Protein AF-A0A3M0DUJ1-F1 (afdb_monomer)

Secondary structure (DSSP, 8-state):
-HHHHHHHHHHHHHHHHHHHHHHHHHHHHHTS---PPPPHHHHHHHIIIIIHHHHHHHHHHHHHHHHHHHHHHHHH-----THHHHHHHTT--S-SSHHHHHHHHHHHHHHHH----TTSHHHHHHHHHHHHHHHHHHHHHHHHHHHHHHTTTGGG-------------HHHHHHHHHHHHHHHHHTT-

Solvent-accessible surface area (backbone atoms only — not comparable to full-atom values): 11263 Å² total; per-residue (Å²): 112,68,76,59,56,53,51,53,50,51,52,54,49,51,54,48,51,51,53,50,50,53,52,50,50,53,49,55,55,64,71,48,64,79,81,66,74,79,50,73,66,55,54,52,48,47,36,61,73,48,48,50,53,52,52,49,53,53,50,50,54,51,49,53,52,52,50,51,50,48,51,51,47,60,71,69,46,77,89,62,77,69,71,74,4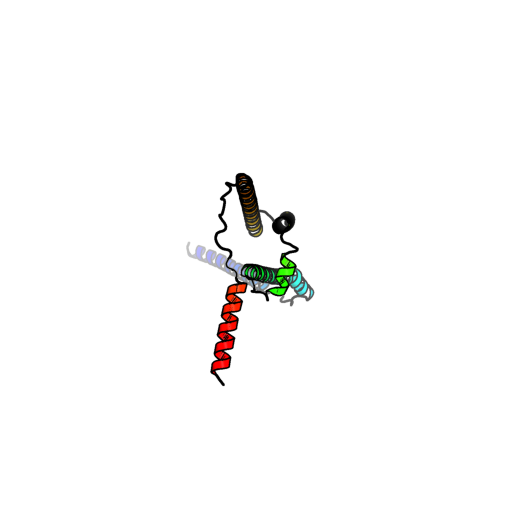9,57,74,57,51,79,76,64,83,80,70,74,65,62,58,50,53,50,54,51,50,54,49,50,52,57,57,67,70,59,85,60,61,73,91,36,76,68,28,48,55,54,50,54,52,50,55,54,49,51,56,48,50,55,51,51,52,50,57,52,53,52,52,62,52,53,64,65,53,62,79,68,67,78,83,77,85,76,81,88,78,74,87,76,60,61,68,61,56,52,50,56,53,50,53,57,52,54,56,59,57,65,72,73,116

Sequence (189 aa):
MSSRDDEELAVLLADLEETLTELQSAIEDDVRPRRRPPTPGEILRFTEEYTLPTVIALLEATVQSLELLRAVLRLAGPRPTEDRLRERLTSRSAPETAALRDALTDLRDALTGADLPKDSAAGSILSDARELTDEIDDRLDEASADRGRAERTDTSGVAIEVEEEDAVDVDAELTSLKESMEEEDESAE

InterPro domains:
  IPR055969 Protein of unknown function DUF7547 [PF24414] (8-180)

pLDDT: mean 73.08, std 15.59, range [42.78, 98.12]

Structure (mmCIF, N/CA/C/O backbone):
data_AF-A0A3M0DUJ1-F1
#
_entry.id   AF-A0A3M0DUJ1-F1
#
loop_
_atom_site.group_PDB
_atom_site.id
_atom_site.type_symbol
_atom_site.label_atom_id
_atom_site.label_alt_id
_atom_site.label_comp_id
_atom_site.label_asym_id
_atom_site.label_entity_id
_atom_site.label_seq_id
_atom_site.pdbx_PDB_ins_code
_atom_site.Cartn_x
_atom_site.Cartn_y
_atom_site.Cartn_z
_atom_site.occupancy
_atom_site.B_iso_or_equiv
_atom_site.auth_seq_id
_atom_site.auth_comp_id
_atom_site.auth_asym_id
_atom_site.auth_atom_id
_atom_site.pdbx_PDB_model_num
ATOM 1 N N . MET A 1 1 ? -34.066 42.542 46.691 1.00 61.06 1 MET A N 1
ATOM 2 C CA . MET A 1 1 ? -33.960 42.096 45.290 1.00 61.06 1 MET A CA 1
ATOM 3 C C . MET A 1 1 ? -32.835 41.072 45.209 1.00 61.06 1 MET A C 1
ATOM 5 O O . MET A 1 1 ? -33.187 39.911 45.152 1.00 61.06 1 MET A O 1
ATOM 9 N N . SER A 1 2 ? -31.573 41.430 45.494 1.00 67.88 2 SER A N 1
ATOM 10 C CA . SER A 1 2 ? -30.409 40.513 45.446 1.00 67.88 2 SER A CA 1
ATOM 11 C C . SER A 1 2 ? -30.556 39.157 46.155 1.00 67.88 2 SER A C 1
ATOM 13 O O . SER A 1 2 ? -30.309 38.142 45.534 1.00 67.88 2 SER A O 1
ATOM 15 N N . SER A 1 3 ? -31.070 39.099 47.392 1.00 71.38 3 SER A N 1
ATOM 16 C CA . SER A 1 3 ? -31.201 37.815 48.115 1.00 71.38 3 SER A CA 1
ATOM 17 C C . SER A 1 3 ? -32.160 36.806 47.464 1.00 71.38 3 SER A C 1
ATOM 19 O O . SER A 1 3 ? -32.097 35.631 47.799 1.00 71.38 3 SER A O 1
ATOM 21 N N . ARG A 1 4 ? -33.078 37.249 46.591 1.00 76.50 4 ARG A N 1
ATOM 22 C CA . ARG A 1 4 ? -33.984 36.348 45.860 1.00 76.50 4 ARG A CA 1
ATOM 23 C C . ARG A 1 4 ? -33.326 35.825 44.584 1.00 76.50 4 ARG A C 1
ATOM 25 O O . ARG A 1 4 ? -33.519 34.664 44.251 1.00 76.50 4 ARG A O 1
ATOM 32 N N . ASP A 1 5 ? -32.539 36.676 43.932 1.00 82.44 5 ASP A N 1
ATOM 33 C CA . ASP A 1 5 ? -31.734 36.314 42.765 1.00 82.44 5 ASP A CA 1
ATOM 34 C C . ASP A 1 5 ? -30.615 35.327 43.162 1.00 82.44 5 ASP A C 1
ATOM 36 O O . ASP A 1 5 ? -30.336 34.380 42.432 1.00 82.44 5 ASP A O 1
ATOM 40 N N . ASP A 1 6 ? -30.033 35.496 44.357 1.00 84.94 6 ASP A N 1
ATOM 41 C CA . ASP A 1 6 ? -29.030 34.583 44.924 1.00 84.94 6 ASP A CA 1
ATOM 42 C C . ASP A 1 6 ? -29.608 33.178 45.207 1.00 84.94 6 ASP A C 1
ATOM 44 O O . ASP A 1 6 ? -28.945 32.171 44.965 1.00 84.94 6 ASP A O 1
ATOM 48 N N . GLU A 1 7 ? -30.858 33.095 45.680 1.00 85.19 7 GLU A N 1
ATOM 49 C CA . GLU A 1 7 ? -31.553 31.824 45.943 1.00 85.19 7 GLU A CA 1
ATOM 50 C C . GLU A 1 7 ? -31.889 31.084 44.636 1.00 85.19 7 GLU A C 1
ATOM 52 O O . GLU A 1 7 ? -31.717 29.872 44.529 1.00 85.19 7 GLU A O 1
ATOM 57 N N . GLU A 1 8 ? -32.333 31.815 43.612 1.00 84.12 8 GLU A N 1
ATOM 58 C CA . GLU A 1 8 ? -32.641 31.255 42.291 1.00 84.12 8 GLU A CA 1
ATOM 59 C C . GLU A 1 8 ? -31.371 30.762 41.581 1.00 84.12 8 GLU A C 1
ATOM 61 O O . GLU A 1 8 ? -31.366 29.685 40.980 1.00 84.12 8 GLU A O 1
ATOM 66 N N . LEU A 1 9 ? -30.258 31.487 41.736 1.00 86.94 9 LEU A N 1
ATOM 67 C CA . LEU A 1 9 ? -28.946 31.053 41.261 1.00 86.94 9 LEU A CA 1
ATOM 68 C C . LEU A 1 9 ? -28.461 29.786 41.982 1.00 86.94 9 LEU A C 1
ATOM 70 O O . LEU A 1 9 ? -27.896 28.905 41.337 1.00 86.94 9 LEU A O 1
ATOM 74 N N . ALA A 1 10 ? -28.700 29.664 43.290 1.00 89.56 10 ALA A N 1
ATOM 75 C CA . ALA A 1 10 ? -28.334 28.469 44.049 1.00 89.56 10 ALA A CA 1
ATOM 76 C C . ALA A 1 10 ? -29.089 27.219 43.564 1.00 89.56 10 ALA A C 1
ATOM 78 O O . ALA A 1 10 ? -28.492 26.149 43.452 1.00 89.56 10 ALA A O 1
ATOM 79 N N . VAL A 1 11 ? -30.371 27.359 43.212 1.00 92.94 11 V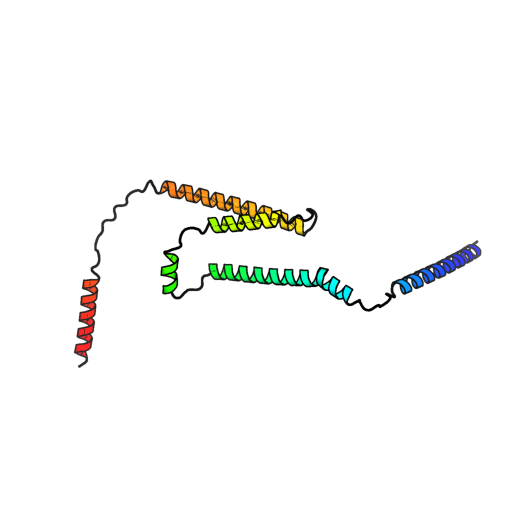AL A N 1
ATOM 80 C CA . VAL A 1 11 ? -31.177 26.265 42.646 1.00 92.94 11 VAL A CA 1
ATOM 81 C C . VAL A 1 11 ? -30.668 25.859 41.263 1.00 92.94 11 VAL A C 1
ATOM 83 O O . VAL A 1 11 ? -30.482 24.673 41.009 1.00 92.94 11 VAL A O 1
ATOM 86 N N . LEU A 1 12 ? -30.387 26.826 40.385 1.00 91.62 12 LEU A N 1
ATOM 87 C CA . LEU A 1 12 ? -29.859 26.545 39.044 1.00 91.62 12 LEU A CA 1
ATOM 88 C C . LEU A 1 12 ? -28.471 25.892 39.083 1.00 91.62 12 LEU A C 1
ATOM 90 O O . LEU A 1 12 ? -28.168 25.042 38.250 1.00 91.62 12 LEU A O 1
ATOM 94 N N . LEU A 1 13 ? -27.626 26.274 40.043 1.00 94.94 13 LEU A N 1
ATOM 95 C CA . LEU A 1 13 ? -26.315 25.655 40.234 1.00 94.94 13 LEU A CA 1
ATOM 96 C C . LEU A 1 13 ? -26.424 24.219 40.752 1.00 94.94 13 LEU A C 1
ATOM 98 O O . LEU A 1 13 ? -25.659 23.374 40.299 1.00 94.94 13 LEU A O 1
ATOM 102 N N . ALA A 1 14 ? -27.375 23.936 41.644 1.00 93.94 14 ALA A N 1
ATOM 103 C CA . ALA A 1 14 ? -27.624 22.577 42.121 1.00 93.94 14 ALA A CA 1
ATOM 104 C C . ALA A 1 14 ? -28.121 21.657 40.991 1.00 93.94 14 ALA A C 1
ATOM 106 O O . ALA A 1 14 ? -27.631 20.541 40.847 1.00 93.94 14 ALA A O 1
ATOM 107 N N . ASP A 1 15 ? -29.026 22.153 40.145 1.00 94.94 15 ASP A N 1
ATOM 108 C CA . ASP A 1 15 ? -29.548 21.424 38.979 1.00 94.94 15 ASP A CA 1
ATOM 109 C C . ASP A 1 15 ? -28.448 21.184 37.921 1.00 94.94 15 ASP A C 1
ATOM 111 O O . ASP A 1 15 ? -28.348 20.122 37.298 1.00 94.94 15 ASP A O 1
ATOM 115 N N . LEU A 1 16 ? -27.540 22.153 37.757 1.00 93.81 16 LEU A N 1
ATOM 116 C CA . LEU A 1 16 ? -26.362 22.006 36.903 1.00 93.81 16 LEU A CA 1
ATOM 117 C C . LEU A 1 16 ? -25.352 20.995 37.471 1.00 93.81 16 LEU A C 1
ATOM 119 O O . LEU A 1 16 ? -24.760 20.228 36.718 1.00 93.81 16 LEU A O 1
ATOM 123 N N . GLU A 1 17 ? -25.137 20.978 38.786 1.00 96.75 17 GLU A N 1
ATOM 124 C CA . GLU A 1 17 ? -24.265 19.998 39.443 1.00 96.75 17 GLU A CA 1
ATOM 125 C C . GLU A 1 17 ? -24.828 18.577 39.310 1.00 96.75 17 GLU A C 1
ATOM 127 O O . GLU A 1 17 ? -24.079 17.644 39.005 1.00 96.75 17 GLU A O 1
ATOM 132 N N . GLU A 1 18 ? -26.145 18.418 39.453 1.00 97.00 18 GLU A N 1
ATOM 133 C CA . GLU A 1 18 ? -26.843 17.148 39.247 1.00 97.00 18 GLU A CA 1
ATOM 134 C C . GLU A 1 18 ? -26.688 16.656 37.803 1.00 97.00 18 GLU A C 1
ATOM 136 O O . GLU A 1 18 ? -26.213 15.541 37.573 1.00 97.00 18 GLU A O 1
ATOM 141 N N . THR A 1 19 ? -26.976 17.512 36.821 1.00 95.12 19 THR A N 1
ATOM 142 C CA . THR A 1 19 ? -26.854 17.157 35.397 1.00 95.12 19 THR A CA 1
ATOM 143 C C . THR A 1 19 ? -25.412 16.889 34.963 1.00 95.12 19 THR A C 1
ATOM 145 O O . THR A 1 19 ? -25.168 15.979 34.168 1.00 95.12 19 THR A O 1
ATOM 148 N N . LEU A 1 20 ? -24.426 17.623 35.490 1.00 95.50 20 LEU A N 1
ATOM 149 C CA . LEU A 1 20 ? -23.011 17.341 35.227 1.00 95.50 20 LEU A CA 1
ATOM 150 C C . LEU A 1 20 ? -22.559 16.029 35.873 1.00 95.50 20 LEU A C 1
ATOM 152 O O . LEU A 1 20 ? -21.780 15.302 35.259 1.00 95.50 20 LEU A O 1
ATOM 156 N N . THR A 1 21 ? -23.063 15.701 37.064 1.00 94.25 21 THR A N 1
ATOM 157 C CA . THR A 1 21 ? -22.785 14.421 37.733 1.00 94.25 21 THR A CA 1
ATOM 158 C C . THR A 1 21 ? -23.387 13.253 36.955 1.00 94.25 21 THR A C 1
ATOM 160 O O . THR A 1 21 ? -22.723 12.235 36.752 1.00 94.25 21 THR A O 1
ATOM 163 N N . GLU A 1 22 ? -24.614 13.405 36.457 1.00 94.75 22 GLU A N 1
ATOM 164 C CA . GLU A 1 22 ? -25.277 12.404 35.619 1.00 94.75 22 GLU A CA 1
ATOM 165 C C . GLU A 1 22 ? -24.529 12.203 34.292 1.00 94.75 22 GLU A C 1
ATOM 167 O O . GLU A 1 22 ? -24.239 11.069 33.903 1.00 94.75 22 GLU A O 1
ATOM 172 N N . LEU A 1 23 ? -24.122 13.296 33.636 1.00 91.50 23 LEU A N 1
ATOM 173 C CA . LEU A 1 23 ? -23.339 13.238 32.403 1.00 91.50 23 LEU A CA 1
ATOM 174 C C . LEU A 1 23 ? -21.950 12.626 32.633 1.00 91.50 23 LEU A C 1
ATOM 176 O O . LEU A 1 23 ? -21.488 11.829 31.818 1.00 91.50 23 LEU A O 1
ATOM 180 N N . GLN A 1 24 ? -21.288 12.958 33.744 1.00 87.75 24 GLN A N 1
ATOM 181 C CA . GLN A 1 24 ? -19.999 12.375 34.109 1.00 87.75 24 GLN A CA 1
ATOM 182 C C . GLN A 1 24 ? -20.123 10.870 34.376 1.00 87.75 24 GLN A C 1
ATOM 184 O O . GLN A 1 24 ? -19.294 10.106 33.882 1.00 87.75 24 GLN A O 1
ATOM 189 N N . SER A 1 25 ? -21.174 10.434 35.078 1.00 88.25 25 SER A N 1
ATOM 190 C CA . SER A 1 25 ? -21.453 9.011 35.307 1.00 88.25 25 SER A CA 1
ATOM 191 C C . SER A 1 25 ? -21.733 8.273 33.998 1.00 88.25 25 SER A C 1
ATOM 193 O O . SER A 1 25 ? -21.207 7.183 33.787 1.00 88.25 25 SER A O 1
ATOM 195 N N . ALA A 1 26 ? -22.516 8.869 33.095 1.00 82.69 26 ALA A N 1
ATOM 196 C CA . ALA A 1 26 ? -22.811 8.283 31.791 1.00 82.69 26 ALA A CA 1
ATOM 197 C C . ALA A 1 26 ? -21.545 8.132 30.934 1.00 82.69 26 ALA A C 1
ATOM 199 O O . ALA A 1 26 ? -21.338 7.087 30.321 1.00 82.69 26 ALA A O 1
ATOM 200 N N . ILE A 1 27 ? -20.665 9.140 30.940 1.00 82.19 27 ILE A N 1
ATOM 201 C CA . ILE A 1 27 ? -19.373 9.083 30.247 1.00 82.19 27 ILE A CA 1
ATOM 202 C C . ILE A 1 27 ? -18.461 8.026 30.881 1.00 82.19 27 ILE A C 1
ATOM 204 O O . ILE A 1 27 ? -17.831 7.269 30.152 1.00 82.19 27 ILE A O 1
ATOM 208 N N . GLU A 1 28 ? -18.380 7.923 32.210 1.00 77.69 28 GLU A N 1
ATOM 209 C CA . GLU A 1 28 ? -17.581 6.877 32.867 1.00 77.69 28 GLU A CA 1
ATOM 210 C C . GLU A 1 28 ? -18.105 5.459 32.593 1.00 77.69 28 GLU A C 1
ATOM 212 O O . GLU A 1 28 ? -17.304 4.523 32.482 1.00 77.69 28 GLU A O 1
ATOM 217 N N . ASP A 1 29 ? -19.419 5.291 32.437 1.00 71.06 29 ASP A N 1
ATOM 218 C CA . ASP A 1 29 ? -20.034 4.022 32.045 1.00 71.06 29 ASP A CA 1
ATOM 219 C C . ASP A 1 29 ? -19.784 3.678 30.565 1.00 71.06 29 ASP A C 1
ATOM 221 O O . ASP A 1 29 ? -19.505 2.515 30.258 1.00 71.06 29 ASP A O 1
ATOM 225 N N . ASP A 1 30 ? -19.783 4.663 29.659 1.00 67.12 30 ASP A N 1
ATOM 226 C CA . ASP A 1 30 ? -19.418 4.486 28.239 1.00 67.12 30 ASP A CA 1
ATOM 227 C C . ASP A 1 30 ? -17.910 4.202 28.064 1.00 67.12 30 ASP A C 1
ATOM 229 O O . ASP A 1 30 ? -17.485 3.349 27.279 1.00 67.12 30 ASP A O 1
ATOM 233 N N . VAL A 1 31 ? -17.074 4.862 28.873 1.00 59.28 31 VAL A N 1
ATOM 234 C CA . VAL A 1 31 ? -15.610 4.681 28.937 1.00 59.28 31 VAL A CA 1
ATOM 235 C C . VAL A 1 31 ? -15.223 3.398 29.675 1.00 59.28 31 VAL A C 1
ATOM 237 O O . VAL A 1 31 ? -14.044 3.034 29.721 1.00 59.28 31 VAL A O 1
ATOM 240 N N . ARG A 1 32 ? -16.192 2.643 30.201 1.00 57.47 32 ARG A N 1
ATOM 241 C CA . ARG A 1 32 ? -15.991 1.262 30.624 1.00 57.47 32 ARG A CA 1
ATOM 242 C C . ARG A 1 32 ? -16.348 0.355 29.443 1.00 57.47 32 ARG A C 1
ATOM 244 O O . ARG A 1 32 ? -17.411 -0.271 29.463 1.00 57.47 32 ARG A O 1
ATOM 251 N N . PRO A 1 33 ? -15.460 0.181 28.430 1.00 57.34 33 PRO A N 1
ATOM 252 C CA . PRO A 1 33 ? -15.665 -0.875 27.466 1.00 57.34 33 PRO A CA 1
ATOM 253 C C . PRO A 1 33 ? -15.787 -2.132 28.304 1.00 57.34 33 PRO A C 1
ATOM 255 O O . PRO A 1 33 ? -14.930 -2.417 29.153 1.00 57.34 33 PRO A O 1
ATOM 258 N N . ARG A 1 34 ? -16.872 -2.880 28.110 1.00 57.78 34 ARG A N 1
ATOM 259 C CA . ARG A 1 34 ? -16.893 -4.272 28.533 1.00 57.78 34 ARG A CA 1
ATOM 260 C C . ARG A 1 34 ? -15.658 -4.862 27.877 1.00 57.78 34 ARG A C 1
ATOM 262 O O . ARG A 1 34 ? -15.665 -5.082 26.670 1.00 57.78 34 ARG A O 1
ATOM 269 N N . ARG A 1 35 ? -14.570 -5.004 28.646 1.00 60.41 35 ARG A N 1
ATOM 270 C CA . ARG A 1 35 ? -13.285 -5.543 28.202 1.00 60.41 35 ARG A CA 1
ATOM 271 C C . ARG A 1 35 ? -13.493 -7.025 27.981 1.00 60.41 35 ARG A C 1
ATOM 273 O O . ARG A 1 35 ? -12.994 -7.866 28.720 1.00 60.41 35 ARG A O 1
ATOM 280 N N . ARG A 1 36 ? -14.326 -7.345 27.001 1.00 71.81 36 ARG A N 1
ATOM 281 C CA . ARG A 1 36 ? -14.394 -8.669 26.458 1.00 71.81 36 ARG A CA 1
ATOM 282 C C . ARG A 1 36 ? -13.116 -8.786 25.638 1.00 71.81 36 ARG A C 1
ATOM 284 O O . ARG A 1 36 ? -12.916 -7.966 24.741 1.00 71.81 36 ARG A O 1
ATOM 291 N N . PRO A 1 37 ? -12.218 -9.716 25.985 1.00 77.06 37 PRO A N 1
ATOM 292 C CA . PRO A 1 37 ? -11.081 -9.982 25.127 1.00 77.06 37 PRO A CA 1
ATOM 293 C C . PRO A 1 37 ? -11.615 -10.302 23.723 1.00 77.06 37 PRO A C 1
ATOM 295 O O . PRO A 1 37 ? -12.674 -10.939 23.623 1.00 77.06 37 PRO A O 1
ATOM 298 N N . PRO A 1 38 ? -10.938 -9.828 22.665 1.00 76.50 38 PRO A N 1
ATOM 299 C CA . PRO A 1 38 ? -11.376 -10.062 21.299 1.00 76.50 38 PRO A CA 1
ATOM 300 C C . PRO A 1 38 ? -11.575 -11.557 21.085 1.00 76.50 38 PRO A C 1
ATOM 302 O O . PRO A 1 38 ? -10.789 -12.391 21.549 1.00 76.50 38 PRO A O 1
ATOM 305 N N . THR A 1 39 ? -12.665 -11.906 20.420 1.00 86.38 39 THR A N 1
ATOM 306 C CA . THR A 1 39 ? -12.917 -13.296 20.071 1.00 86.38 39 THR A CA 1
ATOM 307 C C . THR A 1 39 ? -11.888 -13.746 19.028 1.00 86.38 39 THR A C 1
ATOM 309 O O . THR A 1 39 ? -11.455 -12.943 18.199 1.00 86.38 39 THR A O 1
ATOM 312 N N . PRO A 1 40 ? -11.501 -15.033 19.006 1.00 83.50 40 PRO A N 1
ATOM 313 C CA . PRO A 1 40 ? -10.577 -15.545 17.994 1.00 83.50 40 PRO A CA 1
ATOM 314 C C . PRO A 1 40 ? -11.029 -15.241 16.556 1.00 83.50 40 PRO A C 1
ATOM 316 O O . PRO A 1 40 ? -10.197 -14.976 15.695 1.00 83.50 40 PRO A O 1
ATOM 319 N N . GLY A 1 41 ? -12.346 -15.216 16.312 1.00 84.81 41 GLY A N 1
ATOM 320 C CA . GLY A 1 41 ? -12.921 -14.848 15.017 1.00 84.81 41 GLY A CA 1
ATOM 321 C C . GLY A 1 41 ? -12.738 -13.372 14.650 1.00 84.81 41 GLY A C 1
ATOM 322 O O . GLY A 1 41 ? -12.540 -13.065 13.481 1.00 84.81 41 GLY A O 1
ATOM 323 N N . GLU A 1 42 ? -12.749 -12.458 15.624 1.00 83.50 42 GLU A N 1
ATOM 324 C CA . GLU A 1 42 ? -12.471 -11.032 15.390 1.00 83.50 42 GLU A CA 1
ATOM 325 C C . GLU A 1 42 ? -10.996 -10.783 15.072 1.00 83.50 42 GLU A C 1
ATOM 327 O O . GLU A 1 42 ? -10.699 -9.945 14.226 1.00 83.50 42 GLU A O 1
ATOM 332 N N . ILE A 1 43 ? -10.081 -11.540 15.689 1.00 84.44 43 ILE A N 1
ATOM 333 C CA . ILE A 1 43 ? -8.648 -11.482 15.364 1.00 84.44 43 ILE A CA 1
ATOM 334 C C . ILE A 1 43 ? -8.415 -11.991 13.940 1.00 84.44 43 ILE A C 1
ATOM 336 O O . ILE A 1 43 ? -7.756 -11.313 13.160 1.00 84.44 43 ILE A O 1
ATOM 340 N N . LEU A 1 44 ? -8.998 -13.142 13.584 1.00 86.38 44 LEU A N 1
ATOM 341 C CA . LEU A 1 44 ? -8.916 -13.700 12.231 1.00 86.38 44 LEU A CA 1
ATOM 342 C C . LEU A 1 44 ? -9.471 -12.729 11.185 1.00 86.38 44 LEU A C 1
ATOM 344 O O . LEU A 1 44 ? -8.777 -12.427 10.216 1.00 86.38 44 LEU A O 1
ATOM 348 N N . ARG A 1 45 ? -10.659 -12.164 11.428 1.00 84.81 45 ARG A N 1
ATOM 349 C CA . ARG A 1 45 ? -11.267 -11.171 10.535 1.00 84.81 45 ARG A CA 1
ATOM 350 C C . ARG A 1 45 ? -10.411 -9.914 10.407 1.00 84.81 45 ARG A C 1
ATOM 352 O O . ARG A 1 45 ? -10.199 -9.451 9.301 1.00 84.81 45 ARG A O 1
ATOM 359 N N . PHE A 1 46 ? -9.860 -9.389 11.502 1.00 85.62 46 PHE A N 1
ATOM 360 C CA . PHE A 1 46 ? -8.963 -8.230 11.449 1.00 85.62 46 PHE A CA 1
ATOM 361 C C . PHE A 1 46 ? -7.673 -8.529 10.671 1.00 85.62 46 PHE A C 1
ATOM 363 O O . PHE A 1 46 ? -7.187 -7.695 9.902 1.00 85.62 46 PHE A O 1
ATOM 370 N N . THR A 1 47 ? -7.109 -9.729 10.848 1.00 88.81 47 THR A N 1
ATOM 371 C CA . THR A 1 47 ? -5.938 -10.136 10.071 1.00 88.81 47 THR A CA 1
ATOM 372 C C . THR A 1 47 ? -6.266 -10.303 8.597 1.00 88.81 47 THR A C 1
ATOM 374 O O . THR A 1 47 ? -5.456 -9.906 7.779 1.00 88.81 47 THR A O 1
ATOM 377 N N . GLU A 1 48 ? -7.441 -10.816 8.246 1.00 89.75 48 GLU A N 1
ATOM 378 C CA . GLU A 1 48 ? -7.892 -10.968 6.860 1.00 89.75 48 GLU A CA 1
ATOM 379 C C . GLU A 1 48 ? -8.223 -9.626 6.196 1.00 89.75 48 GLU A C 1
ATOM 381 O O . GLU A 1 48 ? -7.828 -9.389 5.062 1.00 89.75 48 GLU A O 1
ATOM 386 N N . GLU A 1 49 ? -8.904 -8.734 6.910 1.00 92.06 49 GLU A N 1
ATOM 387 C CA . GLU A 1 49 ? -9.407 -7.472 6.366 1.00 92.06 49 GLU A CA 1
ATOM 388 C C . GLU A 1 49 ? -8.311 -6.404 6.270 1.00 92.06 49 GLU A C 1
ATOM 390 O O . GLU A 1 49 ? -8.318 -5.594 5.347 1.00 92.06 49 GLU A O 1
ATOM 395 N N . TYR A 1 50 ? -7.337 -6.418 7.188 1.00 89.25 50 TYR A N 1
ATOM 396 C CA . TYR A 1 50 ? -6.359 -5.332 7.288 1.00 89.25 50 TYR A CA 1
ATOM 397 C C . TYR A 1 50 ? -4.909 -5.803 7.290 1.00 89.25 50 TYR A C 1
ATOM 399 O O . TYR A 1 50 ? -4.085 -5.249 6.566 1.00 89.25 50 TYR A O 1
ATOM 407 N N . THR A 1 51 ? -4.557 -6.819 8.084 1.00 94.88 51 THR A N 1
ATOM 408 C CA . THR A 1 51 ? -3.131 -7.150 8.288 1.00 94.88 51 THR A CA 1
ATOM 409 C C . THR A 1 51 ? -2.531 -7.897 7.102 1.00 94.88 51 THR A C 1
ATOM 411 O O . THR A 1 51 ? -1.483 -7.503 6.602 1.00 94.88 51 THR A O 1
ATOM 414 N N . LEU A 1 52 ? -3.188 -8.956 6.632 1.00 92.94 52 LEU A N 1
ATOM 415 C CA . LEU A 1 52 ? -2.762 -9.751 5.486 1.00 92.94 52 LEU A CA 1
ATOM 416 C C . LEU A 1 52 ? -2.699 -8.887 4.218 1.00 92.94 52 LEU A C 1
ATOM 418 O O . LEU A 1 52 ? -1.633 -8.888 3.608 1.00 92.94 52 LEU A O 1
ATOM 422 N N . PRO A 1 53 ? -3.720 -8.076 3.860 1.00 92.88 53 PRO A N 1
ATOM 423 C CA . PRO A 1 53 ? -3.627 -7.179 2.708 1.00 92.88 53 PRO A CA 1
ATOM 424 C C . PRO A 1 53 ? -2.472 -6.183 2.826 1.00 92.88 53 PRO A C 1
ATOM 426 O O . PRO A 1 53 ? -1.726 -5.993 1.871 1.00 92.88 53 PRO A O 1
ATOM 429 N N . THR A 1 54 ? -2.263 -5.599 4.010 1.00 95.19 54 THR A N 1
ATOM 430 C CA . THR A 1 54 ? -1.163 -4.646 4.230 1.00 95.19 54 THR A CA 1
ATOM 431 C C . THR A 1 54 ? 0.203 -5.315 4.085 1.00 95.19 54 THR A C 1
ATOM 433 O O . THR A 1 54 ? 1.101 -4.764 3.453 1.00 95.19 54 THR A O 1
ATOM 436 N N . VAL A 1 55 ? 0.376 -6.511 4.651 1.00 97.19 55 VAL A N 1
ATOM 437 C CA . VAL A 1 55 ? 1.635 -7.260 4.550 1.00 97.19 55 VAL A CA 1
ATOM 438 C C . VAL A 1 55 ? 1.884 -7.713 3.113 1.00 97.19 55 VAL A C 1
ATOM 440 O O . VAL A 1 55 ? 3.017 -7.622 2.651 1.00 97.19 55 VAL A O 1
ATOM 443 N N . ILE A 1 56 ? 0.849 -8.146 2.387 1.00 97.38 56 ILE A N 1
ATOM 444 C CA . ILE A 1 56 ? 0.953 -8.481 0.961 1.00 97.38 56 ILE A CA 1
ATOM 445 C C . ILE A 1 56 ? 1.386 -7.249 0.164 1.00 97.38 56 ILE A C 1
ATOM 447 O O . ILE A 1 56 ? 2.372 -7.334 -0.560 1.00 97.38 56 ILE A O 1
ATOM 451 N N . ALA A 1 57 ? 0.736 -6.098 0.360 1.00 96.75 57 ALA A N 1
ATOM 452 C CA . ALA A 1 57 ? 1.086 -4.858 -0.331 1.00 96.75 57 ALA A CA 1
ATOM 453 C C . ALA A 1 57 ? 2.530 -4.419 -0.041 1.00 96.75 57 ALA A C 1
ATOM 455 O O . ALA A 1 57 ? 3.258 -4.013 -0.946 1.00 96.75 57 ALA A O 1
ATOM 456 N N . LEU A 1 58 ? 2.979 -4.546 1.212 1.00 97.81 58 LEU A N 1
ATOM 457 C CA . LEU A 1 58 ? 4.365 -4.272 1.582 1.00 97.81 58 LEU A CA 1
ATOM 458 C C . LEU A 1 58 ? 5.333 -5.216 0.856 1.00 97.81 58 LEU A C 1
ATOM 460 O O . LEU A 1 58 ? 6.333 -4.760 0.308 1.00 97.81 58 LEU A O 1
ATOM 464 N N . LEU A 1 59 ? 5.048 -6.520 0.839 1.00 98.12 59 LEU A N 1
ATOM 465 C CA . LEU A 1 59 ? 5.884 -7.506 0.155 1.00 98.12 59 LEU A CA 1
ATOM 466 C C . LEU A 1 59 ? 5.926 -7.258 -1.354 1.00 98.12 59 LEU A C 1
ATOM 468 O O . LEU A 1 59 ? 7.005 -7.295 -1.940 1.00 98.12 59 LEU A O 1
ATOM 472 N N . GLU A 1 60 ? 4.793 -6.950 -1.971 1.0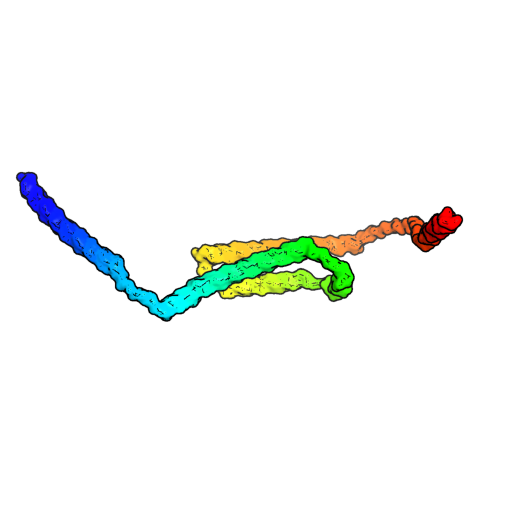0 97.00 60 GLU A N 1
ATOM 473 C CA . GLU A 1 60 ? 4.698 -6.636 -3.395 1.00 97.00 60 GLU A CA 1
ATOM 474 C C . GLU A 1 60 ? 5.509 -5.384 -3.741 1.00 97.00 60 GLU A C 1
ATOM 476 O O . GLU A 1 60 ? 6.322 -5.418 -4.664 1.00 97.00 60 GLU A O 1
ATOM 481 N N . ALA A 1 61 ? 5.423 -4.334 -2.920 1.00 96.19 61 ALA A N 1
ATOM 482 C CA . ALA A 1 61 ? 6.278 -3.158 -3.050 1.00 96.19 61 ALA A CA 1
ATOM 483 C C . ALA A 1 61 ? 7.772 -3.508 -2.911 1.00 96.19 61 ALA A C 1
ATOM 485 O O . ALA A 1 61 ? 8.607 -2.991 -3.662 1.00 96.19 61 ALA A O 1
ATOM 486 N N . THR A 1 62 ? 8.139 -4.411 -1.989 1.00 96.00 62 THR A N 1
ATOM 487 C CA . THR A 1 62 ? 9.538 -4.866 -1.888 1.00 96.00 62 THR A CA 1
ATOM 488 C C . THR A 1 62 ? 9.983 -5.665 -3.105 1.00 96.00 62 THR A C 1
ATOM 490 O O . THR A 1 62 ? 11.096 -5.455 -3.582 1.00 96.00 62 THR A O 1
ATOM 493 N N . VAL A 1 63 ? 9.130 -6.535 -3.648 1.00 98.06 63 VAL A N 1
ATOM 494 C CA . VAL A 1 63 ? 9.442 -7.312 -4.851 1.00 98.06 63 VAL A CA 1
ATOM 495 C C . VAL A 1 63 ? 9.617 -6.375 -6.042 1.00 98.06 63 VAL A C 1
ATOM 497 O O . VAL A 1 63 ? 10.652 -6.441 -6.698 1.00 98.06 63 VAL A O 1
ATOM 500 N N . GLN A 1 64 ? 8.699 -5.429 -6.249 1.00 94.94 64 GLN A N 1
ATOM 501 C CA . GLN A 1 64 ? 8.804 -4.418 -7.305 1.00 94.94 64 GLN A CA 1
ATOM 502 C C . GLN A 1 64 ? 10.085 -3.580 -7.171 1.00 94.94 64 GLN A C 1
ATOM 504 O O . GLN A 1 64 ? 10.774 -3.327 -8.156 1.00 94.94 64 GLN A O 1
ATOM 509 N N . SER A 1 65 ? 10.469 -3.207 -5.946 1.00 95.12 65 SER A N 1
ATOM 510 C CA . SER A 1 65 ? 11.729 -2.493 -5.688 1.00 95.12 65 SER A CA 1
ATOM 511 C C . SER A 1 65 ? 12.959 -3.328 -6.069 1.00 95.12 65 SER A C 1
ATOM 513 O O . SER A 1 65 ? 13.922 -2.806 -6.634 1.00 95.12 65 SER A O 1
ATOM 515 N N . LEU A 1 66 ? 12.940 -4.634 -5.785 1.00 97.44 66 LEU A N 1
ATOM 516 C CA . LEU A 1 66 ? 14.011 -5.557 -6.171 1.00 97.44 66 LEU A CA 1
ATOM 517 C C . LEU A 1 66 ? 14.046 -5.802 -7.683 1.00 97.44 66 LEU A C 1
ATOM 519 O O . LEU A 1 66 ? 15.126 -5.938 -8.260 1.00 97.44 66 LEU A O 1
ATOM 523 N N . GLU A 1 67 ? 12.893 -5.836 -8.342 1.00 94.50 67 GLU A N 1
ATOM 524 C CA . GLU A 1 67 ? 12.796 -5.937 -9.798 1.00 94.50 67 GLU A CA 1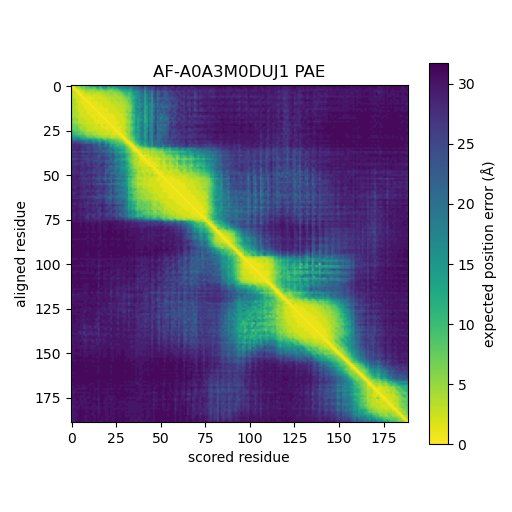
ATOM 525 C C . GLU A 1 67 ? 13.310 -4.674 -10.487 1.00 94.50 67 GLU A C 1
ATOM 527 O O . GLU A 1 67 ? 14.068 -4.776 -11.453 1.00 94.50 67 GLU A O 1
ATOM 532 N N . LEU A 1 68 ? 13.003 -3.495 -9.943 1.00 95.62 68 LEU A N 1
ATOM 533 C CA . LEU A 1 68 ? 13.575 -2.226 -10.383 1.00 95.62 68 LEU A CA 1
ATOM 534 C C . LEU A 1 68 ? 15.099 -2.235 -10.224 1.00 95.62 68 LEU A C 1
ATOM 536 O O . LEU A 1 68 ? 15.827 -1.911 -11.163 1.00 95.62 68 LEU A O 1
ATOM 540 N N . LEU A 1 69 ? 15.601 -2.677 -9.068 1.00 90.44 69 LEU A N 1
ATOM 541 C CA . LEU A 1 69 ? 17.037 -2.835 -8.844 1.00 90.44 69 LEU A CA 1
ATOM 542 C C . LEU A 1 69 ? 17.654 -3.807 -9.859 1.00 90.44 69 LEU A C 1
ATOM 544 O O . LEU A 1 69 ? 18.714 -3.527 -10.414 1.00 90.44 69 LEU A O 1
ATOM 548 N N . ARG A 1 70 ? 16.986 -4.924 -10.164 1.00 89.12 70 ARG A N 1
ATOM 549 C CA . ARG A 1 70 ? 17.421 -5.867 -11.203 1.00 89.12 70 ARG A CA 1
ATOM 550 C C . ARG A 1 70 ? 17.418 -5.225 -12.590 1.00 89.12 70 ARG A C 1
ATOM 552 O O . ARG A 1 70 ? 18.323 -5.510 -13.370 1.00 89.12 70 ARG A O 1
ATOM 559 N N . ALA A 1 71 ? 16.443 -4.379 -12.909 1.00 87.00 71 ALA A N 1
ATOM 560 C CA . ALA A 1 71 ? 16.392 -3.648 -14.171 1.00 87.00 71 ALA A CA 1
ATOM 561 C C . ALA A 1 71 ? 17.560 -2.658 -14.287 1.00 87.00 71 ALA A C 1
ATOM 563 O O . ALA A 1 71 ? 18.233 -2.641 -15.316 1.00 87.00 71 ALA A O 1
ATOM 564 N N . VAL A 1 72 ? 17.873 -1.928 -13.212 1.00 88.69 72 VAL A N 1
ATOM 565 C CA . VAL A 1 72 ? 19.042 -1.036 -13.132 1.00 88.69 72 VAL A CA 1
ATOM 566 C C . VAL A 1 72 ? 20.345 -1.824 -13.250 1.00 88.69 72 VAL A C 1
ATOM 568 O O . VAL A 1 72 ? 21.219 -1.436 -14.015 1.00 88.69 72 VAL A O 1
ATOM 571 N N . LEU A 1 73 ? 20.479 -2.962 -12.564 1.00 84.56 73 LEU A N 1
ATOM 572 C CA . LEU A 1 73 ? 21.658 -3.828 -12.678 1.00 84.56 73 LEU A CA 1
ATOM 573 C C . LEU A 1 73 ? 21.779 -4.478 -14.065 1.00 84.56 73 LEU A C 1
ATOM 575 O O . LEU A 1 73 ? 22.889 -4.684 -14.546 1.00 84.56 73 LEU A O 1
ATOM 579 N N . ARG A 1 74 ? 20.661 -4.785 -14.735 1.00 76.75 74 ARG A N 1
ATOM 580 C CA . ARG A 1 74 ? 20.650 -5.264 -16.126 1.00 76.75 74 ARG A CA 1
ATOM 581 C C . ARG A 1 74 ? 21.064 -4.163 -17.100 1.00 76.75 74 ARG A C 1
ATOM 583 O O . ARG A 1 74 ? 21.782 -4.461 -18.045 1.00 76.75 74 ARG A O 1
ATOM 590 N N . LEU A 1 75 ? 20.648 -2.922 -16.848 1.00 78.75 75 LEU A N 1
ATOM 591 C CA . LEU A 1 75 ? 21.050 -1.743 -17.616 1.00 78.75 75 LEU A CA 1
ATOM 592 C C . LEU A 1 75 ? 22.529 -1.392 -17.392 1.00 78.75 75 LEU A C 1
ATOM 594 O O . LEU A 1 75 ? 23.233 -1.067 -18.340 1.00 78.75 75 LEU A O 1
ATOM 598 N N . ALA A 1 76 ? 23.010 -1.505 -16.152 1.00 76.75 76 ALA A N 1
ATOM 599 C CA . ALA A 1 76 ? 24.414 -1.312 -15.794 1.00 76.75 76 ALA A CA 1
ATOM 600 C C . ALA A 1 76 ? 25.311 -2.479 -16.249 1.00 76.75 76 ALA A C 1
ATOM 602 O O . ALA A 1 76 ? 26.524 -2.310 -16.323 1.00 76.75 76 ALA A O 1
ATOM 603 N N . GLY A 1 77 ? 24.707 -3.628 -16.580 1.00 57.03 77 GLY A N 1
ATOM 604 C CA . GLY A 1 77 ? 25.328 -4.795 -17.195 1.00 57.03 77 GLY A CA 1
ATOM 605 C C . GLY A 1 77 ? 26.343 -5.523 -16.299 1.00 57.03 77 GLY A C 1
ATOM 606 O O . GLY A 1 77 ? 27.420 -4.996 -16.025 1.00 57.03 77 GLY A O 1
ATOM 607 N N . PRO A 1 78 ? 26.113 -6.788 -15.898 1.00 48.28 78 PRO A N 1
ATOM 608 C CA . PRO A 1 78 ? 27.213 -7.642 -15.469 1.00 48.28 78 PRO A CA 1
ATOM 609 C C . PRO A 1 78 ? 28.091 -7.942 -16.687 1.00 48.28 78 PRO A C 1
ATOM 611 O O . PRO A 1 78 ? 27.582 -8.477 -17.670 1.00 48.28 78 PRO A O 1
ATOM 614 N N . ARG A 1 79 ? 29.398 -7.638 -16.620 1.00 52.59 79 ARG A N 1
ATOM 615 C CA . ARG A 1 79 ? 30.386 -8.205 -17.551 1.00 52.59 79 ARG A CA 1
ATOM 616 C C . ARG A 1 79 ? 30.259 -9.723 -17.484 1.00 52.59 79 ARG A C 1
ATOM 618 O O . ARG A 1 79 ? 30.597 -10.307 -16.452 1.00 52.59 79 ARG A O 1
ATOM 625 N N . PRO A 1 80 ? 29.744 -10.372 -18.523 1.00 46.94 80 PRO A N 1
ATOM 626 C CA . PRO A 1 80 ? 29.627 -11.807 -18.521 1.00 46.94 80 PRO A CA 1
ATOM 627 C C . PRO A 1 80 ? 30.901 -12.399 -19.118 1.00 46.94 80 PRO A C 1
ATOM 629 O O . PRO A 1 80 ? 31.533 -11.787 -19.975 1.00 46.94 80 PRO A O 1
ATOM 632 N N . THR A 1 81 ? 31.284 -13.594 -18.681 1.00 56.31 81 THR A N 1
ATOM 633 C CA . THR A 1 81 ? 32.308 -14.376 -19.377 1.00 56.31 81 THR A CA 1
ATOM 634 C C . THR A 1 81 ? 31.907 -14.500 -20.851 1.00 56.31 81 THR A C 1
ATOM 636 O O . THR A 1 81 ? 30.838 -15.029 -21.171 1.00 56.31 81 THR A O 1
ATOM 639 N N . GLU A 1 82 ? 32.728 -13.902 -21.718 1.00 54.12 82 GLU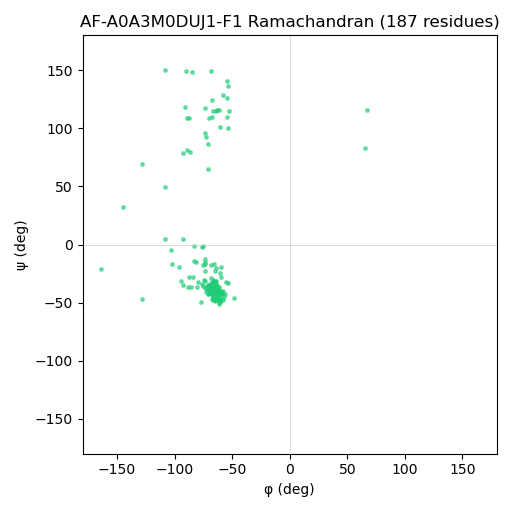 A N 1
ATOM 640 C CA . GLU A 1 82 ? 32.385 -13.409 -23.063 1.00 54.12 82 GLU A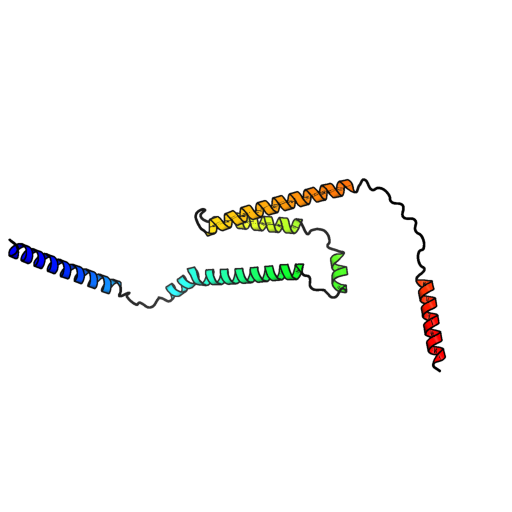 CA 1
ATOM 641 C C . GLU A 1 82 ? 31.854 -14.483 -24.027 1.00 54.12 82 GLU A C 1
ATOM 643 O O . GLU A 1 82 ? 31.147 -14.170 -24.988 1.00 54.12 82 GLU A O 1
ATOM 648 N N . ASP A 1 83 ? 32.107 -15.756 -23.736 1.00 50.12 83 ASP A N 1
ATOM 649 C CA . ASP A 1 83 ? 31.905 -16.841 -24.693 1.00 50.12 83 ASP A CA 1
ATOM 650 C C . ASP A 1 83 ? 30.449 -17.315 -24.804 1.00 50.12 83 ASP A C 1
ATOM 652 O O . ASP A 1 83 ? 29.968 -17.604 -25.896 1.00 50.12 83 ASP A O 1
ATOM 656 N N . ARG A 1 84 ? 29.681 -17.350 -23.704 1.00 53.25 84 ARG A N 1
ATOM 657 C CA . ARG A 1 84 ? 28.303 -17.901 -23.729 1.00 53.25 84 ARG A CA 1
ATOM 658 C C . ARG A 1 84 ? 27.240 -16.934 -24.247 1.00 53.25 84 ARG A C 1
ATOM 660 O O . ARG A 1 84 ? 26.121 -17.358 -24.535 1.00 53.25 84 ARG A O 1
ATOM 667 N N . LEU A 1 85 ? 27.557 -15.645 -24.335 1.00 51.44 85 LEU A N 1
ATOM 668 C CA . LEU A 1 85 ? 26.622 -14.625 -24.816 1.00 51.44 85 LEU A CA 1
ATOM 669 C C . LEU A 1 85 ? 26.773 -14.324 -26.299 1.00 51.44 85 LEU A C 1
ATOM 671 O O . LEU A 1 85 ? 25.752 -14.077 -26.934 1.00 51.44 85 LEU A O 1
ATOM 675 N N . ARG A 1 86 ? 27.978 -14.426 -26.878 1.00 50.78 86 ARG A N 1
ATOM 676 C CA . ARG A 1 86 ? 28.170 -14.249 -28.329 1.00 50.78 86 ARG A CA 1
ATOM 677 C C . ARG A 1 86 ? 27.293 -15.192 -29.149 1.00 50.78 86 ARG A C 1
ATOM 679 O O . ARG A 1 86 ? 26.647 -14.742 -30.089 1.00 50.78 86 ARG A O 1
ATOM 686 N N . GLU A 1 87 ? 27.192 -16.453 -28.736 1.00 54.66 87 GLU A N 1
ATOM 687 C CA . GLU A 1 87 ? 26.415 -17.490 -29.432 1.00 54.66 87 GLU A CA 1
ATOM 688 C C . GLU A 1 87 ? 24.892 -17.331 -29.260 1.00 54.66 87 GLU A C 1
ATOM 690 O O . GLU A 1 87 ? 24.090 -17.764 -30.087 1.00 54.66 87 GLU A O 1
ATOM 695 N N . ARG A 1 88 ? 24.465 -16.648 -28.192 1.00 49.53 88 ARG A N 1
ATOM 696 C CA . ARG A 1 88 ? 23.047 -16.429 -27.875 1.00 49.53 88 ARG A CA 1
ATOM 697 C C . ARG A 1 88 ? 22.519 -15.079 -28.372 1.00 49.53 88 ARG A C 1
ATOM 699 O O . ARG A 1 88 ? 21.312 -14.924 -28.525 1.00 49.53 88 ARG A O 1
ATOM 706 N N . LEU A 1 89 ? 23.413 -14.128 -28.647 1.00 52.56 89 LEU A N 1
ATOM 707 C CA . LEU A 1 89 ? 23.101 -12.809 -29.205 1.00 52.56 89 LEU A CA 1
ATOM 708 C C . LEU A 1 89 ? 22.981 -12.826 -30.734 1.00 52.56 89 LEU A C 1
ATOM 710 O O . LEU A 1 89 ? 22.186 -12.068 -31.281 1.00 52.56 8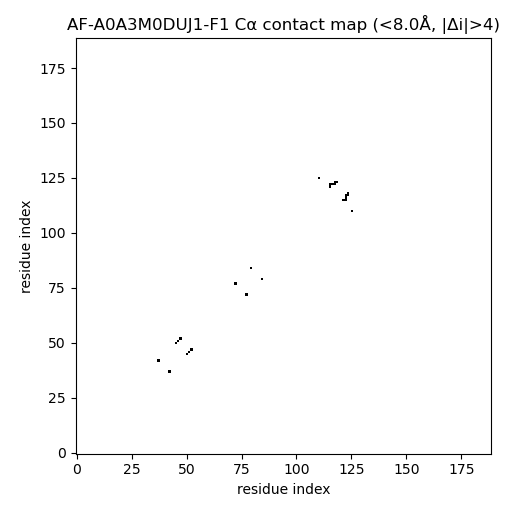9 LEU A O 1
ATOM 714 N N . THR A 1 90 ? 23.670 -13.737 -31.429 1.00 54.44 90 THR A N 1
ATOM 715 C CA . THR A 1 90 ? 23.532 -13.891 -32.892 1.00 54.44 90 THR A CA 1
ATOM 716 C C . THR A 1 90 ? 22.163 -14.435 -33.314 1.00 54.44 90 THR A C 1
ATOM 718 O O . THR A 1 90 ? 21.781 -14.286 -34.469 1.00 54.44 90 THR A O 1
ATOM 721 N N . SER A 1 91 ? 21.395 -15.037 -32.397 1.00 52.34 91 SER A N 1
ATOM 722 C CA . SER A 1 91 ? 20.106 -15.678 -32.704 1.00 52.34 91 SER A CA 1
ATOM 723 C C . SER A 1 91 ? 18.862 -14.872 -32.308 1.00 52.34 91 SER A C 1
ATOM 725 O O . SER A 1 91 ? 17.751 -15.304 -32.615 1.00 52.34 91 SER A O 1
ATOM 727 N N . ARG A 1 92 ? 18.992 -13.715 -31.636 1.00 51.72 92 ARG A N 1
ATOM 728 C CA . ARG A 1 92 ? 17.824 -13.010 -31.066 1.00 51.72 92 ARG A CA 1
ATOM 729 C C . ARG A 1 92 ? 17.897 -11.481 -31.092 1.00 51.72 92 ARG A C 1
ATOM 731 O O . ARG A 1 92 ? 17.352 -10.830 -30.211 1.00 51.72 92 ARG A O 1
ATOM 738 N N . SER A 1 93 ? 18.538 -10.887 -32.089 1.00 45.78 93 SER A N 1
ATOM 739 C CA . SER A 1 93 ? 18.467 -9.437 -32.303 1.00 45.78 93 SER A CA 1
ATOM 740 C C . SER A 1 93 ? 17.276 -9.125 -33.221 1.00 45.78 93 SER A C 1
ATOM 742 O O . SER A 1 93 ? 17.461 -9.056 -34.428 1.00 45.78 93 SER A O 1
ATOM 744 N N . ALA A 1 94 ? 16.038 -9.065 -32.693 1.00 53.72 94 ALA A N 1
ATOM 745 C CA . ALA A 1 94 ? 14.892 -8.555 -33.477 1.00 53.72 94 ALA A CA 1
ATOM 746 C C . ALA A 1 94 ? 13.579 -8.154 -32.748 1.00 53.72 94 ALA A C 1
ATOM 748 O O . ALA A 1 94 ? 12.837 -7.404 -33.375 1.00 53.72 94 ALA A O 1
ATOM 749 N N . PRO A 1 95 ? 13.197 -8.571 -31.514 1.00 49.91 95 PRO A N 1
ATOM 750 C CA . PRO A 1 95 ? 11.891 -8.159 -30.978 1.00 49.91 95 PRO A CA 1
ATOM 751 C C . PRO A 1 95 ? 11.982 -7.545 -29.574 1.00 49.91 95 PRO A C 1
ATOM 753 O O . PRO A 1 95 ? 11.530 -8.143 -28.601 1.00 49.91 95 PRO A O 1
ATOM 756 N N . GLU A 1 96 ? 12.560 -6.352 -29.447 1.00 59.19 96 GLU A N 1
ATOM 757 C CA . GLU A 1 96 ? 12.652 -5.655 -28.146 1.00 59.19 96 GLU A CA 1
ATOM 758 C C . GLU A 1 96 ? 11.619 -4.527 -27.990 1.00 59.19 96 GLU A C 1
ATOM 760 O O . GLU A 1 96 ? 11.278 -4.152 -26.873 1.00 59.19 96 GLU A O 1
ATOM 765 N N . THR A 1 97 ? 11.006 -4.060 -29.080 1.00 57.25 97 THR A N 1
ATOM 766 C CA . THR A 1 97 ? 9.943 -3.037 -29.046 1.00 57.25 97 THR A CA 1
ATOM 767 C C . THR A 1 97 ? 8.534 -3.625 -28.988 1.00 57.25 97 THR A C 1
ATOM 769 O O . THR A 1 97 ? 7.668 -3.071 -28.318 1.00 57.25 97 THR A O 1
ATOM 772 N N . ALA A 1 98 ? 8.290 -4.765 -29.640 1.00 58.72 98 ALA A N 1
ATOM 773 C CA . ALA A 1 98 ? 6.982 -5.426 -29.611 1.00 58.72 98 ALA A CA 1
ATOM 774 C C . ALA A 1 98 ? 6.647 -5.980 -28.218 1.00 58.72 98 ALA A C 1
ATOM 776 O O . ALA A 1 98 ? 5.542 -5.785 -27.734 1.00 58.72 98 ALA A O 1
ATOM 777 N N . ALA A 1 99 ? 7.625 -6.590 -27.542 1.00 62.97 99 ALA A N 1
ATOM 778 C CA . ALA A 1 99 ? 7.447 -7.122 -26.191 1.00 62.97 99 ALA A CA 1
ATOM 779 C C . ALA A 1 99 ? 7.200 -6.022 -25.141 1.00 62.97 99 ALA A C 1
ATOM 781 O O . ALA A 1 99 ? 6.500 -6.252 -24.161 1.00 62.97 99 ALA A O 1
ATOM 782 N N . LEU A 1 100 ? 7.752 -4.821 -25.351 1.00 64.19 100 LEU A N 1
ATOM 783 C CA . LEU A 1 100 ? 7.482 -3.665 -24.495 1.00 64.19 100 LEU A CA 1
ATOM 784 C C . LEU A 1 100 ? 6.064 -3.118 -24.718 1.00 64.19 100 LEU A C 1
ATOM 786 O O . LEU A 1 100 ? 5.380 -2.803 -23.751 1.00 64.19 100 LEU A O 1
ATOM 790 N N . ARG A 1 101 ? 5.606 -3.055 -25.975 1.00 68.62 101 ARG A N 1
ATOM 791 C CA . ARG A 1 101 ? 4.224 -2.665 -26.310 1.00 68.62 101 ARG A CA 1
ATOM 792 C C . ARG A 1 101 ? 3.188 -3.651 -25.763 1.00 68.62 101 ARG A C 1
ATOM 794 O O . ARG A 1 101 ? 2.123 -3.228 -25.321 1.00 68.62 101 ARG A O 1
ATOM 801 N N . ASP A 1 102 ? 3.519 -4.940 -25.748 1.00 74.62 102 ASP A N 1
ATOM 802 C CA . ASP A 1 102 ? 2.683 -5.991 -25.154 1.00 74.62 102 ASP A CA 1
ATOM 803 C C . ASP A 1 102 ? 2.557 -5.790 -23.633 1.00 74.62 102 ASP A C 1
ATOM 805 O O . ASP A 1 102 ? 1.456 -5.677 -23.105 1.00 74.62 102 ASP A O 1
ATOM 809 N N . ALA A 1 103 ? 3.683 -5.576 -22.941 1.00 74.50 103 ALA A N 1
ATOM 810 C CA . ALA A 1 103 ? 3.692 -5.307 -21.502 1.00 74.50 103 ALA A CA 1
ATOM 811 C C . ALA A 1 103 ? 2.967 -3.999 -21.115 1.00 74.50 103 ALA A C 1
ATOM 813 O O . ALA A 1 103 ? 2.331 -3.932 -20.064 1.00 74.50 103 ALA A O 1
ATOM 814 N N . LEU A 1 104 ? 3.038 -2.959 -21.956 1.00 75.44 104 LEU A N 1
ATOM 815 C CA . LEU A 1 104 ? 2.277 -1.716 -21.763 1.00 75.44 104 LEU A CA 1
ATOM 816 C C . LEU A 1 104 ? 0.771 -1.921 -21.976 1.00 75.44 104 LEU A C 1
ATOM 818 O O . LEU A 1 104 ? -0.039 -1.318 -21.273 1.00 75.44 104 LEU A O 1
ATOM 822 N N . THR A 1 105 ? 0.389 -2.798 -22.906 1.00 78.25 105 THR A N 1
ATOM 823 C CA . THR A 1 105 ? -1.015 -3.156 -23.142 1.00 78.25 105 THR A CA 1
ATOM 824 C C . THR A 1 105 ? -1.594 -3.915 -21.950 1.00 78.25 105 THR A C 1
ATOM 826 O O . THR A 1 105 ? -2.672 -3.558 -21.478 1.00 78.25 105 THR A O 1
ATOM 829 N N . ASP A 1 106 ? -0.846 -4.875 -21.405 1.00 76.62 106 ASP A N 1
ATOM 830 C CA . ASP A 1 106 ? -1.238 -5.624 -20.207 1.00 76.62 106 ASP A CA 1
ATOM 831 C C . ASP A 1 106 ? -1.370 -4.711 -18.975 1.00 76.62 106 ASP A C 1
ATOM 833 O O . ASP A 1 106 ? -2.316 -4.835 -18.191 1.00 76.62 106 ASP A O 1
ATOM 837 N N . LEU A 1 107 ? -0.461 -3.740 -18.823 1.00 70.38 107 LEU A N 1
ATOM 838 C CA . LEU A 1 107 ? -0.533 -2.739 -17.757 1.00 70.38 107 LEU A CA 1
ATOM 839 C C . LEU A 1 107 ? -1.769 -1.836 -17.906 1.00 70.38 107 LEU A C 1
ATOM 841 O O . LEU A 1 107 ? -2.440 -1.548 -16.915 1.00 70.38 107 LEU A O 1
ATOM 845 N N . ARG A 1 108 ? -2.112 -1.419 -19.132 1.00 67.94 108 ARG A N 1
ATOM 846 C CA . ARG A 1 108 ? -3.311 -0.612 -19.412 1.00 67.94 108 ARG A CA 1
ATOM 847 C C . ARG A 1 108 ? -4.599 -1.372 -19.101 1.00 67.94 108 ARG A C 1
ATOM 849 O O . ARG A 1 108 ? -5.520 -0.782 -18.535 1.00 67.94 108 ARG A O 1
ATOM 856 N N . ASP A 1 109 ? -4.666 -2.658 -19.429 1.00 72.19 109 ASP A N 1
ATOM 857 C CA . ASP A 1 109 ? -5.826 -3.501 -19.121 1.00 72.19 109 ASP A CA 1
ATOM 858 C C . ASP A 1 109 ? -5.993 -3.687 -17.608 1.00 72.19 109 ASP A C 1
ATOM 860 O O . ASP A 1 109 ? -7.092 -3.516 -17.073 1.00 72.19 109 ASP A O 1
ATOM 864 N N . ALA A 1 110 ? -4.890 -3.926 -16.892 1.00 72.00 110 ALA A N 1
ATOM 865 C CA . ALA A 1 110 ? -4.888 -4.018 -15.434 1.00 72.00 110 ALA A CA 1
ATOM 866 C C . ALA A 1 110 ? -5.313 -2.699 -14.762 1.00 72.00 110 ALA A C 1
ATOM 868 O O . ALA A 1 110 ? -6.097 -2.703 -13.811 1.00 72.00 110 ALA A O 1
ATOM 869 N N . LEU A 1 111 ? -4.850 -1.560 -15.287 1.00 61.12 111 LEU A N 1
ATOM 870 C CA . LEU A 1 111 ? -5.234 -0.231 -14.811 1.00 61.12 111 LEU A CA 1
ATOM 871 C C . LEU A 1 111 ? -6.694 0.093 -15.135 1.00 61.12 111 LEU A C 1
ATOM 873 O O . LEU A 1 111 ? -7.349 0.757 -14.339 1.00 61.12 111 LEU A O 1
ATOM 877 N N . THR A 1 112 ? -7.222 -0.346 -16.277 1.00 64.44 112 THR A N 1
ATOM 878 C CA . THR A 1 112 ? -8.618 -0.097 -16.683 1.00 64.44 112 THR A CA 1
ATOM 879 C C . THR A 1 112 ? -9.607 -0.946 -15.881 1.00 64.44 112 THR A C 1
ATOM 881 O O . THR A 1 112 ? -10.702 -0.479 -15.587 1.00 64.44 112 THR A O 1
ATOM 884 N N . GLY A 1 113 ? -9.215 -2.155 -15.462 1.00 59.16 113 GLY A N 1
ATOM 885 C CA . GLY A 1 113 ? -10.037 -3.031 -14.616 1.00 59.16 113 GLY A CA 1
ATOM 886 C C . GLY A 1 113 ? -10.145 -2.605 -13.145 1.00 59.16 113 GLY A C 1
ATOM 887 O O . GLY A 1 113 ? -11.023 -3.087 -12.428 1.00 59.16 113 GLY A O 1
ATOM 888 N N . ALA A 1 114 ? -9.280 -1.698 -12.684 1.00 58.53 114 ALA A N 1
ATOM 889 C CA . ALA A 1 114 ? -9.306 -1.150 -11.333 1.00 58.53 114 ALA A CA 1
ATOM 890 C C . ALA A 1 114 ? -10.247 0.069 -11.260 1.00 58.53 114 ALA A C 1
ATOM 892 O O . ALA A 1 114 ? -9.813 1.223 -11.301 1.00 58.53 114 ALA A O 1
ATOM 893 N N . ASP A 1 115 ? -11.554 -0.179 -11.162 1.00 54.84 115 ASP A N 1
ATOM 894 C CA . ASP A 1 115 ? -12.543 0.874 -10.907 1.00 54.84 115 ASP A CA 1
ATOM 895 C C . ASP A 1 115 ? -12.459 1.319 -9.435 1.00 54.84 115 ASP A C 1
ATOM 897 O O . ASP A 1 115 ? -13.017 0.694 -8.531 1.00 54.84 115 ASP A O 1
ATOM 901 N N . LEU A 1 116 ? -11.719 2.404 -9.186 1.00 56.72 116 LEU A N 1
ATOM 902 C CA . LEU A 1 116 ? -11.670 3.092 -7.896 1.00 56.72 116 LEU A CA 1
ATOM 903 C C . LEU A 1 116 ? -12.390 4.450 -7.969 1.00 56.72 116 LEU A C 1
ATOM 905 O O . LEU A 1 116 ? -12.392 5.097 -9.020 1.00 56.72 116 LEU A O 1
ATOM 909 N N . PRO A 1 117 ? -12.979 4.934 -6.856 1.00 61.03 117 PRO A N 1
ATOM 910 C CA . PRO A 1 117 ? -13.667 6.222 -6.824 1.00 61.03 117 PRO A CA 1
ATOM 911 C C . PRO A 1 117 ? -12.738 7.369 -7.239 1.00 61.03 117 PRO A C 1
ATOM 913 O O . PRO A 1 117 ? -11.658 7.535 -6.662 1.00 61.03 117 PRO A O 1
ATOM 916 N N . LYS A 1 118 ? -13.189 8.185 -8.203 1.00 58.34 118 LYS A N 1
ATOM 917 C CA . LYS A 1 118 ? -12.411 9.287 -8.803 1.00 58.34 118 LYS A CA 1
ATOM 918 C C . LYS A 1 118 ? -11.974 10.362 -7.799 1.00 58.34 118 LYS A C 1
ATOM 920 O O . LYS A 1 118 ? -10.954 10.999 -8.021 1.00 58.34 118 LYS A O 1
ATOM 925 N N . ASP A 1 119 ? -12.693 10.503 -6.684 1.00 57.72 119 ASP A N 1
ATOM 926 C CA . ASP A 1 119 ? -12.400 11.473 -5.615 1.00 57.72 119 ASP A CA 1
ATOM 927 C C . ASP A 1 119 ? -11.513 10.913 -4.485 1.00 57.72 119 ASP A C 1
ATOM 929 O O . ASP A 1 119 ? -11.279 11.577 -3.475 1.00 57.72 119 ASP A O 1
ATOM 933 N N . SER A 1 120 ? -11.024 9.675 -4.609 1.00 60.25 120 SER A N 1
ATOM 934 C CA . SER A 1 120 ? -10.078 9.110 -3.642 1.00 60.25 120 SER A CA 1
ATOM 935 C C . SER A 1 120 ? -8.640 9.521 -3.975 1.00 60.25 120 SER A C 1
ATOM 937 O O . SER A 1 120 ? -8.274 9.644 -5.142 1.00 60.25 120 SER A O 1
ATOM 939 N N . ALA A 1 121 ? -7.784 9.666 -2.957 1.00 62.53 121 ALA A N 1
ATOM 940 C CA . ALA A 1 121 ? -6.355 9.935 -3.162 1.00 62.53 121 ALA A CA 1
ATOM 941 C C . ALA A 1 121 ? -5.681 8.874 -4.062 1.00 62.53 121 ALA A C 1
ATOM 943 O O . ALA A 1 121 ? -4.802 9.200 -4.853 1.00 62.53 121 ALA A O 1
ATOM 944 N N . ALA A 1 122 ? -6.145 7.620 -3.997 1.00 66.38 122 ALA A N 1
ATOM 945 C CA . ALA A 1 122 ? -5.716 6.547 -4.892 1.00 66.38 122 ALA A CA 1
ATOM 946 C C . ALA A 1 122 ? -6.190 6.760 -6.344 1.00 66.38 122 ALA A C 1
ATOM 948 O O . ALA A 1 122 ? -5.455 6.451 -7.276 1.00 66.38 122 ALA A O 1
ATOM 949 N N . GLY A 1 123 ? -7.385 7.325 -6.540 1.00 67.94 123 GLY A N 1
ATOM 950 C CA . GLY A 1 123 ? -7.932 7.671 -7.853 1.00 67.94 123 GLY A CA 1
ATOM 951 C C . GLY A 1 123 ? -7.160 8.791 -8.555 1.00 67.94 123 GLY A C 1
ATOM 952 O O . GLY A 1 123 ? -6.903 8.674 -9.750 1.00 67.94 123 GLY A O 1
ATOM 953 N N . SER A 1 124 ? -6.730 9.823 -7.818 1.00 70.75 124 SER A N 1
ATOM 954 C CA . SER A 1 124 ? -5.866 10.887 -8.362 1.00 70.75 124 SER A CA 1
ATOM 955 C C . SER A 1 124 ? -4.535 10.320 -8.852 1.00 70.75 124 SER A C 1
ATOM 957 O O . SER A 1 124 ? -4.177 10.532 -10.002 1.00 70.75 124 SER A O 1
ATOM 959 N N . ILE A 1 125 ? -3.856 9.510 -8.030 1.00 78.38 125 ILE A N 1
ATOM 960 C CA . ILE A 1 125 ? -2.568 8.896 -8.398 1.00 78.38 125 ILE A CA 1
ATOM 961 C C . ILE A 1 125 ? -2.717 7.969 -9.613 1.00 78.38 125 ILE A C 1
ATOM 963 O O . ILE A 1 125 ? -1.852 7.941 -10.484 1.00 78.38 125 ILE A O 1
ATOM 967 N N . LEU A 1 126 ? -3.821 7.221 -9.698 1.00 75.94 126 LEU A N 1
ATOM 968 C CA . LEU A 1 126 ? -4.103 6.358 -10.845 1.00 75.94 126 LEU A CA 1
ATOM 969 C C . LEU A 1 126 ? -4.365 7.165 -12.126 1.00 75.94 126 LEU A C 1
ATOM 971 O O . LEU A 1 126 ? -4.003 6.725 -13.214 1.00 75.94 126 LEU A O 1
ATOM 975 N N . SER A 1 127 ? -4.999 8.332 -12.001 1.00 78.69 127 SER A N 1
ATOM 976 C CA . SER A 1 127 ? -5.209 9.260 -13.114 1.00 78.69 127 SER A CA 1
ATOM 977 C C . SER A 1 127 ? -3.884 9.844 -13.597 1.00 78.69 127 SER A C 1
ATOM 979 O O . SER A 1 127 ? -3.606 9.784 -14.791 1.00 78.69 127 SER A O 1
ATOM 981 N N . ASP A 1 128 ? -3.045 10.309 -12.671 1.00 76.31 128 ASP A N 1
ATOM 982 C CA . ASP A 1 128 ? -1.722 10.864 -12.974 1.00 76.31 128 ASP A CA 1
ATOM 983 C C . ASP A 1 128 ? -0.824 9.807 -13.641 1.00 76.31 128 ASP A C 1
ATOM 985 O O . ASP A 1 128 ? -0.112 10.088 -14.601 1.00 76.31 128 ASP A O 1
ATOM 989 N N . ALA A 1 129 ? -0.894 8.552 -13.182 1.00 80.44 129 ALA A N 1
ATOM 990 C CA . ALA A 1 129 ? -0.156 7.441 -13.781 1.00 80.44 129 ALA A CA 1
ATOM 991 C C . ALA A 1 129 ? -0.626 7.104 -15.209 1.00 80.44 129 ALA A C 1
ATOM 993 O O . ALA A 1 129 ? 0.199 6.747 -16.053 1.00 80.44 129 ALA A O 1
ATOM 994 N N . ARG A 1 130 ? -1.934 7.214 -15.494 1.00 76.81 130 ARG A N 1
ATOM 995 C CA . ARG A 1 130 ? -2.483 7.025 -16.849 1.00 76.81 130 ARG A CA 1
ATOM 996 C C . ARG A 1 130 ? -2.017 8.136 -17.789 1.00 76.81 130 ARG A C 1
ATOM 998 O O . ARG A 1 130 ? -1.503 7.826 -18.854 1.00 76.81 130 ARG A O 1
ATOM 1005 N N . GLU A 1 131 ? -2.097 9.392 -17.354 1.00 86.56 131 GLU A N 1
ATOM 1006 C CA . GLU A 1 131 ? -1.619 10.546 -18.128 1.00 86.56 131 GLU A CA 1
ATOM 1007 C C . GLU A 1 131 ? -0.121 10.437 -18.454 1.00 86.56 131 GLU A C 1
ATOM 1009 O O . GLU A 1 131 ? 0.291 10.644 -19.593 1.00 86.56 131 GLU A O 1
ATOM 1014 N N . LEU A 1 132 ? 0.694 10.007 -17.484 1.00 84.31 132 LEU A N 1
ATOM 1015 C CA . LEU A 1 132 ? 2.127 9.801 -17.695 1.00 84.31 132 LEU A CA 1
ATOM 1016 C C . LEU A 1 132 ? 2.425 8.653 -18.674 1.00 84.31 132 LEU A C 1
ATOM 1018 O O . LEU A 1 132 ? 3.424 8.689 -19.389 1.00 84.31 132 LEU A O 1
ATOM 1022 N N . THR A 1 133 ? 1.578 7.622 -18.693 1.00 74.06 133 THR A N 1
ATOM 1023 C CA . THR A 1 133 ? 1.720 6.489 -19.620 1.00 74.06 133 THR A CA 1
ATOM 1024 C C . THR A 1 133 ? 1.398 6.917 -21.049 1.00 74.06 133 THR A C 1
ATOM 1026 O O . THR A 1 133 ? 2.149 6.567 -21.958 1.00 74.06 133 THR A O 1
ATOM 1029 N N . ASP A 1 134 ? 0.350 7.720 -21.232 1.00 86.31 134 ASP A N 1
ATOM 1030 C CA . ASP A 1 134 ? -0.020 8.272 -22.537 1.00 86.31 134 ASP A CA 1
ATOM 1031 C C . ASP A 1 134 ? 1.093 9.194 -23.082 1.00 86.31 134 ASP A C 1
ATOM 1033 O O . ASP A 1 134 ? 1.496 9.057 -24.236 1.00 86.31 134 ASP A O 1
ATOM 1037 N N . GLU A 1 135 ? 1.703 10.040 -22.238 1.00 86.56 135 GLU A N 1
ATOM 1038 C CA . GLU A 1 135 ? 2.842 10.889 -22.641 1.00 86.56 135 GLU A CA 1
ATOM 1039 C C . GLU A 1 135 ? 4.066 10.064 -23.096 1.00 86.56 135 GLU A C 1
ATOM 1041 O O . GLU A 1 135 ? 4.806 10.454 -24.008 1.00 86.56 135 GLU A O 1
ATOM 1046 N N . ILE A 1 136 ? 4.314 8.917 -22.456 1.00 83.62 136 ILE A N 1
ATOM 1047 C CA . ILE A 1 136 ? 5.423 8.026 -22.822 1.00 83.62 136 ILE A CA 1
ATOM 1048 C C . ILE A 1 136 ? 5.159 7.347 -24.169 1.00 83.62 136 ILE A C 1
ATOM 1050 O O . ILE A 1 136 ? 6.100 7.220 -24.958 1.00 83.62 136 ILE A O 1
ATOM 1054 N N . ASP A 1 137 ? 3.922 6.924 -24.438 1.00 80.00 137 ASP A N 1
ATOM 1055 C CA . ASP A 1 137 ? 3.545 6.302 -25.713 1.00 80.00 137 ASP A CA 1
ATOM 1056 C C . ASP A 1 137 ? 3.682 7.307 -26.865 1.00 80.00 137 ASP A C 1
ATOM 1058 O O . ASP A 1 137 ? 4.357 7.020 -27.857 1.00 80.00 137 ASP A O 1
ATOM 1062 N N . ASP A 1 138 ? 3.203 8.540 -26.665 1.00 85.31 138 ASP A N 1
ATOM 1063 C CA . ASP A 1 138 ? 3.362 9.641 -27.621 1.00 85.31 138 ASP A CA 1
ATOM 1064 C C . ASP A 1 138 ? 4.844 9.909 -27.942 1.00 85.31 138 ASP A C 1
ATOM 1066 O O . ASP A 1 138 ? 5.239 10.013 -29.110 1.00 85.31 138 ASP A O 1
ATOM 1070 N N . ARG A 1 139 ? 5.714 9.946 -26.920 1.00 79.94 139 ARG A N 1
ATOM 1071 C CA . ARG A 1 139 ? 7.169 10.090 -27.119 1.00 79.94 139 ARG A CA 1
ATOM 1072 C C . ARG A 1 139 ? 7.796 8.898 -27.834 1.00 79.94 139 ARG A C 1
ATOM 1074 O O . ARG A 1 139 ? 8.752 9.073 -28.596 1.00 79.94 139 ARG A O 1
ATOM 1081 N N . LEU A 1 140 ? 7.336 7.680 -27.554 1.00 77.88 140 LEU A N 1
ATOM 1082 C CA . LEU A 1 140 ? 7.877 6.471 -28.169 1.00 77.88 140 LEU A CA 1
ATOM 1083 C C . LEU A 1 140 ? 7.510 6.397 -29.654 1.00 77.88 140 LEU A C 1
ATOM 1085 O O . LEU A 1 140 ? 8.339 5.981 -30.475 1.00 77.88 140 LEU A O 1
ATOM 1089 N N . ASP A 1 141 ? 6.303 6.826 -30.003 1.00 77.94 141 ASP A N 1
ATOM 1090 C CA . ASP A 1 141 ? 5.839 6.910 -31.380 1.00 77.94 141 ASP A CA 1
ATOM 1091 C C . ASP A 1 141 ? 6.531 8.041 -32.145 1.00 77.94 141 ASP A C 1
ATOM 1093 O O . ASP A 1 141 ? 6.971 7.820 -33.278 1.00 77.94 141 ASP A O 1
ATOM 1097 N N . GLU A 1 142 ? 6.772 9.193 -31.514 1.00 80.12 142 GLU A N 1
ATOM 1098 C CA . GLU A 1 142 ? 7.585 10.267 -32.096 1.00 80.12 142 GLU A CA 1
ATOM 1099 C C . GLU A 1 142 ? 9.030 9.803 -32.362 1.00 80.12 142 GLU A C 1
ATOM 1101 O O . GLU A 1 142 ? 9.541 9.938 -33.477 1.00 80.12 142 GLU A O 1
ATOM 1106 N N . ALA A 1 143 ? 9.664 9.132 -31.395 1.00 70.56 143 ALA A N 1
ATOM 1107 C CA . ALA A 1 143 ? 11.004 8.564 -31.562 1.00 70.56 143 ALA A CA 1
ATOM 1108 C C . ALA A 1 143 ? 11.061 7.453 -32.630 1.00 70.56 143 ALA A C 1
ATOM 1110 O O . ALA A 1 143 ? 12.087 7.260 -33.288 1.00 70.56 143 ALA A O 1
ATOM 1111 N N . SER A 1 144 ? 9.974 6.699 -32.808 1.00 70.44 144 SER A N 1
ATOM 1112 C CA . SER A 1 144 ? 9.864 5.675 -33.854 1.00 70.44 144 SER A CA 1
ATOM 1113 C C . SER A 1 144 ? 9.679 6.301 -35.241 1.00 70.44 144 SER A C 1
ATOM 1115 O O . SER A 1 144 ? 10.265 5.822 -36.215 1.00 70.44 144 SER A O 1
ATOM 1117 N N . ALA A 1 145 ? 8.919 7.394 -35.337 1.00 72.81 145 ALA A N 1
ATOM 1118 C CA . ALA A 1 145 ? 8.720 8.147 -36.571 1.00 72.81 145 ALA A CA 1
ATOM 1119 C C . ALA A 1 145 ? 10.009 8.839 -37.049 1.00 72.81 145 ALA A C 1
ATOM 1121 O O . ALA A 1 145 ? 10.284 8.857 -38.253 1.00 72.81 145 ALA A O 1
ATOM 1122 N N . ASP A 1 146 ? 10.823 9.348 -36.121 1.00 64.31 146 ASP A N 1
ATOM 1123 C CA . ASP A 1 146 ? 12.077 10.039 -36.436 1.00 64.31 146 ASP A CA 1
ATOM 1124 C C . ASP A 1 146 ? 13.157 9.068 -36.958 1.00 64.31 146 ASP A C 1
ATOM 1126 O O . ASP A 1 146 ? 13.818 9.331 -37.968 1.00 64.31 146 ASP A O 1
ATOM 1130 N N . ARG A 1 147 ? 13.247 7.857 -36.381 1.00 60.81 147 ARG A N 1
ATOM 1131 C CA . ARG A 1 147 ? 14.096 6.772 -36.922 1.00 60.81 147 ARG A CA 1
ATOM 1132 C C . ARG A 1 147 ? 13.669 6.346 -38.328 1.00 60.81 147 ARG A C 1
ATOM 1134 O O . ARG A 1 147 ? 14.515 6.184 -39.203 1.00 60.81 147 ARG A O 1
ATOM 1141 N N . GLY A 1 148 ? 12.361 6.254 -38.583 1.00 58.72 148 GLY A N 1
ATOM 1142 C CA . GLY A 1 148 ? 11.828 5.952 -39.916 1.00 58.72 148 GLY A CA 1
ATOM 1143 C C . GLY A 1 148 ? 12.091 7.040 -40.970 1.00 58.72 148 GLY A C 1
ATOM 1144 O O . GLY A 1 148 ? 11.977 6.774 -42.168 1.00 58.72 148 GLY A O 1
ATOM 1145 N N . ARG A 1 149 ? 12.442 8.267 -40.557 1.00 56.06 149 ARG A N 1
ATOM 1146 C CA . ARG A 1 149 ? 12.853 9.366 -41.446 1.00 56.06 149 ARG A CA 1
ATOM 1147 C C . ARG A 1 149 ? 14.360 9.355 -41.728 1.00 56.06 149 ARG A C 1
ATOM 1149 O O . ARG A 1 149 ? 14.742 9.626 -42.868 1.00 56.06 149 ARG A O 1
ATOM 1156 N N . ALA A 1 150 ? 15.187 8.998 -40.746 1.00 55.59 150 ALA A N 1
ATOM 1157 C CA . ALA A 1 150 ? 16.626 8.796 -40.936 1.00 55.59 150 ALA A CA 1
ATOM 1158 C C . ALA A 1 150 ? 16.909 7.656 -41.934 1.00 55.59 150 ALA A C 1
ATOM 1160 O O . ALA A 1 150 ? 17.610 7.860 -42.920 1.00 55.59 150 ALA A O 1
ATOM 1161 N N . GLU A 1 151 ? 16.223 6.519 -41.785 1.00 50.88 151 GLU A N 1
ATOM 1162 C CA . GLU A 1 151 ? 16.418 5.327 -42.629 1.00 50.88 151 GLU A CA 1
ATOM 1163 C C . GLU A 1 151 ? 16.024 5.539 -44.108 1.00 50.88 151 GLU A C 1
ATOM 1165 O O . GLU A 1 151 ? 16.527 4.871 -45.007 1.00 50.88 151 GLU A O 1
ATOM 1170 N N . ARG A 1 152 ? 15.159 6.523 -44.399 1.00 51.72 152 ARG A N 1
ATOM 1171 C CA . ARG A 1 152 ? 14.809 6.927 -45.779 1.00 51.72 152 ARG A CA 1
ATOM 1172 C C . ARG A 1 152 ? 15.818 7.890 -46.410 1.00 51.72 152 ARG A C 1
ATOM 1174 O O . ARG A 1 152 ? 15.762 8.111 -47.618 1.00 51.72 152 ARG A O 1
ATOM 1181 N N . THR A 1 153 ? 16.713 8.479 -45.618 1.00 50.69 153 THR A N 1
ATOM 1182 C CA . THR A 1 153 ? 17.758 9.392 -46.106 1.00 50.69 153 THR A CA 1
ATOM 1183 C C . THR A 1 153 ? 19.021 8.618 -46.516 1.00 50.69 153 THR A C 1
ATOM 1185 O O . THR A 1 153 ? 19.682 9.006 -47.478 1.00 50.69 153 THR A O 1
ATOM 1188 N N . ASP A 1 154 ? 19.283 7.457 -45.906 1.00 47.03 154 ASP A N 1
ATOM 1189 C CA . ASP A 1 154 ? 20.445 6.602 -46.208 1.00 47.03 154 ASP A CA 1
ATOM 1190 C C . ASP A 1 154 ? 20.357 5.829 -47.541 1.00 47.03 154 ASP A C 1
ATOM 1192 O O . ASP A 1 154 ? 21.369 5.355 -48.053 1.00 47.03 154 ASP A O 1
ATOM 1196 N N . THR A 1 155 ? 19.191 5.768 -48.198 1.00 48.62 155 THR A N 1
ATOM 1197 C CA . THR A 1 155 ? 19.105 5.267 -49.589 1.00 48.62 155 THR A CA 1
ATOM 1198 C C . THR A 1 155 ? 19.618 6.260 -50.641 1.00 48.62 155 THR A C 1
ATOM 1200 O O . THR A 1 155 ? 19.649 5.933 -51.825 1.00 48.62 155 THR A O 1
ATOM 1203 N N . SER A 1 156 ? 20.055 7.458 -50.235 1.00 49.03 156 SER A N 1
ATOM 1204 C CA . SER A 1 156 ? 20.787 8.405 -51.084 1.00 49.03 156 SER A CA 1
ATOM 1205 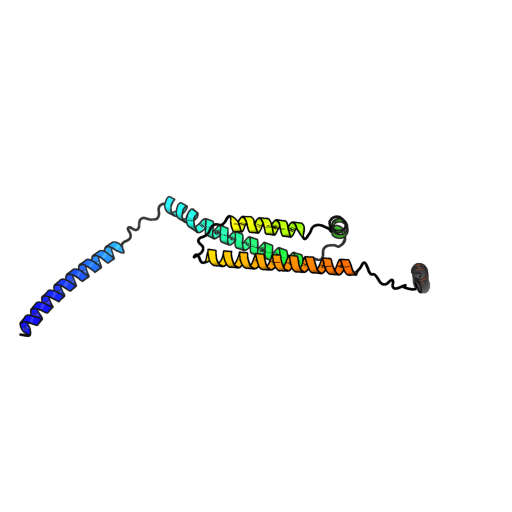C C . SER A 1 156 ? 22.260 8.479 -50.661 1.00 49.03 156 SER A C 1
ATOM 1207 O O . SER A 1 156 ? 22.802 9.562 -50.441 1.00 49.03 156 SER A O 1
ATOM 1209 N N . GLY A 1 157 ? 22.909 7.322 -50.513 1.00 44.28 157 GLY A N 1
ATOM 1210 C CA . GLY A 1 157 ? 24.332 7.227 -50.202 1.00 44.28 157 GLY A CA 1
ATOM 1211 C C . GLY A 1 157 ? 25.203 7.825 -51.310 1.00 44.28 157 GLY A C 1
ATOM 1212 O O . GLY A 1 157 ? 25.244 7.324 -52.432 1.00 44.28 157 GLY A O 1
ATOM 1213 N N . VAL A 1 158 ? 25.921 8.897 -50.976 1.00 52.25 158 VAL A N 1
ATOM 1214 C CA . VAL A 1 158 ? 27.121 9.336 -51.695 1.00 52.25 158 VAL A CA 1
ATOM 1215 C C . VAL A 1 158 ? 28.165 8.231 -51.534 1.00 52.25 158 VAL A C 1
ATOM 1217 O O . VAL A 1 158 ? 28.598 7.953 -50.418 1.00 52.25 158 VAL A O 1
ATOM 1220 N N . ALA A 1 159 ? 28.546 7.581 -52.633 1.00 42.78 159 ALA A N 1
ATOM 1221 C CA . ALA A 1 159 ? 29.648 6.628 -52.642 1.00 42.78 159 ALA A CA 1
ATOM 1222 C C . ALA A 1 159 ? 30.960 7.387 -52.393 1.00 42.78 159 ALA A C 1
ATOM 1224 O O . ALA A 1 159 ? 31.399 8.167 -53.237 1.00 42.78 159 ALA A O 1
ATOM 1225 N N . ILE A 1 160 ? 31.556 7.191 -51.219 1.00 53.19 160 ILE A N 1
ATOM 1226 C CA . ILE A 1 160 ? 32.946 7.563 -50.963 1.00 53.19 160 ILE A CA 1
ATOM 1227 C C . ILE A 1 160 ? 33.779 6.357 -51.391 1.00 53.19 160 ILE A C 1
ATOM 1229 O O . ILE A 1 160 ? 33.716 5.300 -50.766 1.00 53.19 160 ILE A O 1
ATOM 1233 N N . GLU A 1 161 ? 34.496 6.509 -52.498 1.00 47.84 161 GLU A N 1
ATOM 1234 C CA . GLU A 1 161 ? 35.507 5.564 -52.961 1.00 47.84 161 GLU A CA 1
ATOM 1235 C C . GLU A 1 161 ? 36.697 5.652 -51.998 1.00 47.84 161 GLU A C 1
ATOM 1237 O O . GLU A 1 161 ? 37.364 6.683 -51.905 1.00 47.84 161 GLU A O 1
ATOM 1242 N N . VAL A 1 162 ? 36.884 4.607 -51.194 1.00 56.31 162 VAL A N 1
ATOM 1243 C CA . VAL A 1 162 ? 38.063 4.442 -50.342 1.00 56.31 162 VAL A CA 1
ATOM 1244 C C . VAL A 1 162 ? 39.093 3.701 -51.185 1.00 56.31 162 VAL A C 1
ATOM 1246 O O . VAL A 1 162 ? 38.897 2.527 -51.491 1.00 56.31 162 VAL A O 1
ATOM 1249 N N . GLU A 1 163 ? 40.156 4.392 -51.596 1.00 53.53 163 GLU A N 1
ATOM 1250 C CA . GLU A 1 163 ? 41.336 3.746 -52.173 1.00 53.53 163 GLU A CA 1
ATOM 1251 C C . GLU A 1 163 ? 42.013 2.911 -51.074 1.00 53.53 163 GLU A C 1
ATOM 1253 O O . GLU A 1 163 ? 42.453 3.435 -50.049 1.00 53.53 163 GLU A O 1
ATOM 1258 N N . GLU A 1 164 ? 42.026 1.590 -51.261 1.00 56.56 164 GLU A N 1
ATOM 1259 C CA . GLU A 1 164 ? 42.747 0.634 -50.420 1.00 56.56 164 GLU A CA 1
ATOM 1260 C C . GLU A 1 164 ? 44.257 0.785 -50.663 1.00 56.56 164 GLU A C 1
ATOM 1262 O O . GLU A 1 164 ? 44.835 0.086 -51.495 1.00 56.56 164 GLU A O 1
ATOM 1267 N N . GLU A 1 165 ? 44.906 1.705 -49.951 1.00 56.09 165 GLU A N 1
ATOM 1268 C CA . GLU A 1 165 ? 46.367 1.721 -49.849 1.00 56.09 165 GLU A CA 1
ATOM 1269 C C . GLU A 1 165 ? 46.817 0.901 -48.625 1.00 56.09 165 GLU A C 1
ATOM 1271 O O . GLU A 1 165 ? 46.477 1.199 -47.480 1.00 56.09 165 GLU A O 1
ATOM 1276 N N . ASP A 1 166 ? 47.579 -0.152 -48.934 1.00 59.16 166 ASP A N 1
ATOM 1277 C CA . ASP A 1 166 ? 48.399 -1.004 -48.068 1.00 59.16 166 ASP A CA 1
ATOM 1278 C C . ASP A 1 166 ? 47.681 -1.865 -47.013 1.00 59.16 166 ASP A C 1
ATOM 1280 O O . ASP A 1 166 ? 47.662 -1.595 -45.809 1.00 59.16 166 ASP A O 1
ATOM 1284 N N . ALA A 1 167 ? 47.193 -3.023 -47.471 1.00 59.88 167 ALA A N 1
ATOM 1285 C CA . ALA A 1 167 ? 46.996 -4.183 -46.610 1.00 59.88 167 ALA A CA 1
ATOM 1286 C C . ALA A 1 167 ? 48.355 -4.611 -46.024 1.00 59.88 167 ALA A C 1
ATOM 1288 O O . ALA A 1 167 ? 49.171 -5.237 -46.699 1.00 59.88 167 ALA A O 1
ATOM 1289 N N . VAL A 1 168 ? 48.607 -4.236 -44.770 1.00 65.50 168 VAL A N 1
ATOM 1290 C CA . VAL A 1 168 ? 49.803 -4.637 -44.022 1.00 65.50 168 VAL A CA 1
ATOM 1291 C C . VAL A 1 168 ? 49.801 -6.161 -43.885 1.00 65.50 168 VAL A C 1
ATOM 1293 O O . VAL A 1 168 ? 48.898 -6.725 -43.265 1.00 65.50 168 VAL A O 1
ATOM 1296 N N . ASP A 1 169 ? 50.787 -6.828 -44.487 1.00 69.94 169 ASP A N 1
ATOM 1297 C CA . ASP A 1 169 ? 50.922 -8.284 -44.445 1.00 69.94 169 ASP A CA 1
ATOM 1298 C C . ASP A 1 169 ? 51.391 -8.727 -43.051 1.00 69.94 169 ASP A C 1
ATOM 1300 O O . ASP A 1 169 ? 52.582 -8.756 -42.729 1.00 69.94 169 ASP A O 1
ATOM 1304 N N . VAL A 1 170 ? 50.415 -9.029 -42.195 1.00 74.75 170 VAL A N 1
ATOM 1305 C CA . VAL A 1 170 ? 50.632 -9.461 -40.810 1.00 74.75 170 VAL A CA 1
ATOM 1306 C C . VAL A 1 170 ? 51.462 -10.752 -40.757 1.00 74.75 170 VAL A C 1
ATOM 1308 O O . VAL A 1 170 ? 52.196 -10.960 -39.791 1.00 74.75 170 VAL A O 1
ATOM 1311 N N . ASP A 1 171 ? 51.409 -11.601 -41.790 1.00 74.56 171 ASP A N 1
ATOM 1312 C CA . ASP A 1 171 ? 52.169 -12.853 -41.832 1.00 74.56 171 ASP A CA 1
ATOM 1313 C C . ASP A 1 171 ? 53.679 -12.599 -42.002 1.00 74.56 171 ASP A C 1
ATOM 1315 O O . ASP A 1 171 ? 54.507 -13.281 -41.382 1.00 74.56 171 ASP A O 1
ATOM 1319 N N . ALA A 1 172 ? 54.057 -11.573 -42.772 1.00 76.88 172 ALA A N 1
ATOM 1320 C CA . ALA A 1 172 ? 55.453 -11.157 -42.914 1.00 76.88 172 ALA A CA 1
ATOM 1321 C C . ALA A 1 172 ? 56.018 -10.594 -41.595 1.00 76.88 172 ALA A C 1
ATOM 1323 O O . ALA A 1 172 ? 57.110 -10.979 -41.169 1.00 76.88 172 ALA A O 1
ATOM 1324 N N . GLU A 1 173 ? 55.243 -9.753 -40.906 1.00 77.69 173 GLU A N 1
ATOM 1325 C CA . GLU A 1 173 ? 55.617 -9.165 -39.610 1.00 77.69 173 GLU A CA 1
ATOM 1326 C C . GLU A 1 173 ? 55.799 -10.236 -38.519 1.00 77.69 173 GLU A C 1
ATOM 1328 O O . GLU A 1 173 ? 56.767 -10.209 -37.755 1.00 77.69 173 GLU A O 1
ATOM 1333 N N . LEU A 1 174 ? 54.920 -11.243 -38.473 1.00 80.25 174 LEU A N 1
ATOM 1334 C CA . LEU A 1 174 ? 55.035 -12.346 -37.512 1.00 80.25 174 LEU A CA 1
ATOM 1335 C C . LEU A 1 174 ? 56.273 -13.215 -37.753 1.00 80.25 174 LEU A C 1
ATOM 1337 O O . LEU A 1 174 ? 56.856 -13.736 -36.799 1.00 80.25 174 LEU A O 1
ATOM 1341 N N . THR A 1 175 ? 56.686 -13.360 -39.011 1.00 83.25 175 THR A N 1
ATOM 1342 C CA . THR A 1 175 ? 57.878 -14.138 -39.364 1.00 83.25 175 THR A CA 1
ATOM 1343 C C . THR A 1 175 ? 59.146 -13.422 -38.899 1.00 83.25 175 THR A C 1
ATOM 1345 O O . THR A 1 175 ? 59.997 -14.050 -38.271 1.00 83.25 175 THR A O 1
ATOM 1348 N N . SER A 1 176 ? 59.224 -12.099 -39.092 1.00 77.75 176 SER A N 1
ATOM 1349 C CA . SER A 1 176 ? 60.344 -11.291 -38.593 1.00 77.75 176 SER A CA 1
ATOM 1350 C C . SER A 1 176 ? 60.431 -11.293 -37.063 1.00 77.75 176 SER A C 1
ATOM 1352 O O . SER A 1 176 ? 61.530 -11.313 -36.511 1.00 77.75 176 SER A O 1
ATOM 1354 N N . LEU A 1 177 ? 59.291 -11.293 -36.363 1.00 79.12 177 LEU A N 1
ATOM 1355 C CA . LEU A 1 177 ? 59.273 -11.336 -34.899 1.00 79.12 177 LEU A CA 1
ATOM 1356 C C . LEU A 1 177 ? 59.727 -12.704 -34.364 1.00 79.12 177 LEU A C 1
ATOM 1358 O O . LEU A 1 177 ? 60.427 -12.775 -33.354 1.00 79.12 177 LEU A O 1
ATOM 1362 N N . LYS A 1 178 ? 59.372 -13.789 -35.060 1.00 79.88 178 LYS A N 1
ATOM 1363 C CA . LYS A 1 178 ? 59.787 -15.146 -34.699 1.00 79.88 178 LYS A CA 1
ATOM 1364 C C . LYS A 1 178 ? 61.296 -15.347 -34.840 1.00 79.88 178 LYS A C 1
ATOM 1366 O O . LYS A 1 178 ? 61.904 -15.894 -33.928 1.00 79.88 178 LYS A O 1
ATOM 1371 N N . GLU A 1 179 ? 61.883 -14.865 -35.931 1.00 78.19 179 GLU A N 1
ATOM 1372 C CA . GLU A 1 179 ? 63.330 -14.943 -36.165 1.00 78.19 179 GLU A CA 1
ATOM 1373 C C . GLU A 1 179 ? 64.111 -14.145 -35.107 1.00 78.19 179 GLU A C 1
ATOM 1375 O O . GLU A 1 179 ? 65.090 -14.642 -34.560 1.00 78.19 179 GLU A O 1
ATOM 1380 N N . SER A 1 180 ? 63.600 -12.975 -34.697 1.00 76.69 180 SER A N 1
ATOM 1381 C CA . SER A 1 180 ? 64.224 -12.177 -33.630 1.00 76.69 180 SER A CA 1
ATOM 1382 C C . SER A 1 180 ? 64.216 -12.845 -32.247 1.00 76.69 180 SER A C 1
ATOM 1384 O O . SER A 1 180 ? 65.143 -12.634 -31.471 1.00 76.69 180 SER A O 1
ATOM 1386 N N . MET A 1 181 ? 63.204 -13.665 -31.932 1.00 76.88 181 MET A N 1
ATOM 1387 C CA . MET A 1 181 ? 63.184 -14.442 -30.684 1.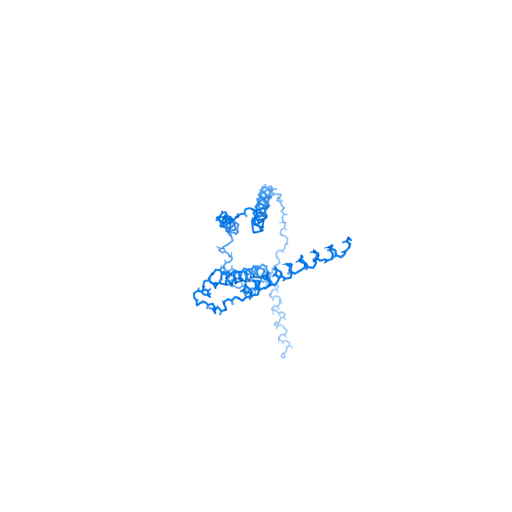00 76.88 181 MET A CA 1
ATOM 1388 C C . MET A 1 181 ? 64.121 -15.652 -30.748 1.00 76.88 181 MET A C 1
ATOM 1390 O O . MET A 1 181 ? 64.708 -16.019 -29.737 1.00 76.88 181 MET A O 1
ATOM 1394 N N . GLU A 1 182 ? 64.261 -16.273 -31.920 1.00 74.19 182 GLU A N 1
ATOM 1395 C CA . GLU A 1 182 ? 65.106 -17.459 -32.105 1.00 74.19 182 GLU A CA 1
ATOM 1396 C C . GLU A 1 182 ? 66.605 -17.092 -32.036 1.00 74.19 182 GLU A C 1
ATOM 1398 O O . GLU A 1 182 ? 67.387 -17.815 -31.422 1.00 74.19 182 GLU A O 1
ATOM 1403 N N . GLU A 1 183 ? 66.996 -15.910 -32.536 1.00 68.50 183 GLU A N 1
ATOM 1404 C CA . GLU A 1 183 ? 68.356 -15.360 -32.373 1.00 68.50 183 GLU A CA 1
ATOM 1405 C C . GLU A 1 183 ? 68.689 -14.951 -30.920 1.00 68.50 183 GLU A C 1
ATOM 1407 O O . GLU A 1 183 ? 69.855 -14.992 -30.503 1.00 68.50 183 GLU A O 1
ATOM 1412 N N . GLU A 1 184 ? 67.681 -14.562 -30.131 1.00 65.12 184 GLU A N 1
ATOM 1413 C CA . GLU A 1 184 ? 67.851 -14.188 -28.720 1.00 65.12 184 GLU A CA 1
ATOM 1414 C C . GLU A 1 184 ? 68.072 -15.424 -27.822 1.00 65.12 184 GLU A C 1
ATOM 1416 O O . GLU A 1 184 ? 68.839 -15.346 -26.858 1.00 65.12 184 GLU A O 1
ATOM 1421 N N . ASP A 1 185 ? 67.498 -16.579 -28.183 1.00 60.38 185 ASP A N 1
ATOM 1422 C CA . ASP A 1 185 ? 67.726 -17.869 -27.510 1.00 60.38 185 ASP A CA 1
ATOM 1423 C C . ASP A 1 185 ? 69.098 -18.492 -27.864 1.00 60.38 185 ASP A C 1
ATOM 1425 O O . ASP A 1 185 ? 69.752 -19.067 -26.993 1.00 60.38 185 ASP A O 1
ATOM 1429 N N . GLU A 1 186 ? 69.596 -18.338 -29.100 1.00 59.12 186 GLU A N 1
ATOM 1430 C CA . GLU A 1 186 ? 70.905 -18.888 -29.522 1.00 59.12 186 GLU A CA 1
ATOM 1431 C C . GLU A 1 186 ? 72.105 -18.089 -28.964 1.00 59.12 186 GLU A C 1
ATOM 1433 O O . GLU A 1 186 ? 73.226 -18.590 -28.878 1.00 59.12 186 GLU A O 1
ATOM 1438 N N . SER A 1 187 ? 71.873 -16.853 -28.510 1.00 57.50 187 SER A N 1
ATOM 1439 C CA . SER A 1 187 ? 72.892 -16.005 -27.870 1.00 57.50 187 SER A CA 1
ATOM 1440 C C . SER A 1 187 ? 73.082 -16.290 -26.367 1.00 57.50 187 SER A C 1
ATOM 1442 O O . SER A 1 187 ? 73.912 -15.638 -25.723 1.00 57.50 187 SER A O 1
ATOM 1444 N N . ALA A 1 188 ? 72.315 -17.230 -25.797 1.00 57.84 188 ALA A N 1
ATOM 1445 C CA . ALA A 1 188 ? 72.314 -17.566 -24.371 1.00 57.84 188 ALA A CA 1
ATOM 1446 C C . ALA A 1 188 ? 72.959 -18.931 -24.015 1.00 57.84 188 ALA A C 1
ATOM 1448 O O . ALA A 1 188 ? 72.958 -19.284 -22.829 1.00 57.84 188 ALA A O 1
ATOM 1449 N N . GLU A 1 189 ? 73.545 -19.663 -24.979 1.00 50.75 189 GLU A N 1
ATOM 1450 C CA . GLU A 1 189 ? 74.387 -20.866 -24.749 1.00 50.75 189 GLU A CA 1
ATOM 1451 C C . GLU A 1 189 ? 75.903 -20.594 -24.779 1.00 50.75 189 GLU A C 1
ATOM 1453 O O . GLU A 1 189 ? 76.399 -19.886 -25.686 1.00 50.75 189 GLU A O 1
#

Radius of gyration: 40.89 Å; Cα contacts (8 Å, |Δi|>4): 13; chains: 1; bounding box: 108×63×101 Å

Foldseek 3Di:
DVVVVVVVVVVVVVVVVVVVVVVVVVVVVVVPDPPPPDDPVNVVVCCVVPVVVVVVVVVVVVVVVVVVVVVVDVVVDDPDPPPPVVVVVVVDPDDPPVVVVVVLVVVVVVLVVPDDDCPDPVNVVSVVVVVVSVVVVVVVVVVVVVVVVVVVVCVPDDDDDDDDDDPDPVVVVVVVVVVVVVVVVVVPD

Organism: NCBI:txid660522

Mean predicted aligned error: 22.98 Å